Protein AF-0000000074539347 (afdb_homodimer)

InterPro domains:
  IPR000485 AsnC-type HTH domain [PF13404] (1-42)
  IPR000485 AsnC-type HTH domain [PR00033] (1-17)
  IPR000485 AsnC-type HTH domain [PR00033] (17-28)
  IPR000485 AsnC-type HTH domain [PR00033] (28-47)
  IPR000485 AsnC-type HTH domain [PS50956] (1-60)
  IPR011008 Dimeric alpha-beta barrel [SSF54909] (60-135)
  IPR019887 Transcription regulator AsnC/Lrp, ligand binding domain [PF01037] (61-140)
  IPR019888 Transcription regulator AsnC-like [SM00344] (1-105)
  IPR036388 Winged helix-like DNA-binding domain superfamily [G3DSA:1.10.10.10] (1-47)
  IPR036390 Winged helix DNA-binding domain superfamily [SSF46785] (1-46)

Secondary structure (DSSP, 8-state):
--HHHHHHHHHHHH-TT--HHHHHHHHTS-HHHHHHHHHHHHTTTEEEEEEEEHHHHT-EEEEEEEEES-HHHHHHHHHHTTT-TTEEEEEEESSS--EEEEEEESSHHHHHHHHHSTT-STTSTTEEEEEEEEEEEEES-SEE-PPP-S---BSB-TTS-BGGG-HHHHTTS----TTBTT--S--/--HHHHHHHHHHHH-TT--HHHHHHHHTS-HHHHHHHHHHHHTTTEEEEEEEEHHHHT-EEEEEEEEES-HHHHHHHHHHTTT-TTEEEEEEESSS--EEEEEEESSHHHHHHHHHSTT-STTSTTEEEEEEEEEEEEES-SEE-PPP-S---BSB-TTS-BGGG-HHHHTTS----TTBTT--S--

Organism: Archaeoglobus fulgidus (strain ATCC 49558 / DSM 4304 / JCM 9628 / NBRC 100126 / VC-16) (NCBI:txid224325)

pLDDT: mean 92.08, std 4.01, range [77.88, 97.0]

Radius of gyration: 21.2 Å; Cα contacts (8 Å, |Δi|>4): 758; chains: 2; bounding box: 62×53×43 Å

Solvent-accessible surface area (backbone atoms only — not comparable to full-atom values): 19442 Å² total; per-residue (Å²): 113,54,71,67,56,38,39,52,51,32,52,27,56,75,35,48,76,62,46,56,61,58,50,10,66,77,66,73,49,48,41,66,58,46,49,55,50,49,54,55,39,48,68,59,40,33,45,47,28,54,21,36,19,30,68,75,69,52,44,41,37,31,43,34,43,23,22,54,76,38,69,66,38,45,50,51,52,49,62,44,46,61,70,31,60,47,51,46,36,37,36,34,28,46,68,86,45,34,34,35,34,37,35,53,26,69,42,70,47,31,40,49,39,46,50,66,35,93,74,10,72,65,67,40,78,49,58,76,42,78,47,72,26,49,41,77,43,54,42,86,53,45,57,38,69,60,65,59,54,60,71,34,74,33,71,49,31,72,64,67,45,56,49,90,78,29,68,47,39,75,68,69,40,27,40,50,48,62,50,12,60,67,40,66,62,74,114,113,53,71,66,55,39,39,52,50,30,51,27,56,76,34,47,79,64,45,56,61,58,50,10,64,76,67,73,48,49,42,66,58,47,47,55,52,50,54,56,38,48,67,60,40,34,45,48,28,56,21,36,19,30,68,74,69,51,42,39,38,30,43,34,42,23,22,54,74,39,70,67,39,46,51,52,53,51,62,44,45,61,70,34,59,48,50,45,36,36,38,35,29,47,68,86,44,34,34,34,34,38,34,52,26,68,42,71,49,31,41,49,40,47,51,67,33,92,75,11,72,66,67,41,78,49,57,76,42,77,47,74,26,48,42,76,45,54,40,86,54,45,58,38,70,60,64,58,55,59,71,34,75,33,72,50,32,71,65,67,45,58,49,90,78,31,68,45,38,75,68,69,39,26,40,49,48,64,50,12,60,65,39,67,62,72,112

Sequence (374 aa):
MDEKDRKIISILQQNGKATLSQIAEKMGMSAMGVKKRLDKLEKGKIKLTPLLNVEELGIITAVVAMEVESSDALRKIIEKFRDCPRIIKFFVTTGSYNLFALIYAEDYHSLESITLEKCSLRSQPGIRRYDIFPIQEIFYDSYLDIKVVAEKEREDAPCGVFCGDCYRYESNRCLGCPATKFYRGRLMDEKDRKIISILQQNGKATLSQIAEKMGMSAMGVKKRLDKLEKGKIKLTPLLNVEELGIITAVVAMEVESSDALRKIIEKFRDCPRIIKFFVTTGSYNLFALIYAEDYHSLESITLEKCSLRSQPGIRRYDIFPIQEIFYDSYLDIKVVAEKEREDAPCGVFCGDCYRYESNRCLGCPATKFYRGRL

Foldseek 3Di:
DDPLLVLLVVVCVVPVPDQLVRSCVVSVHDSVVSVVSVVVCCPPNDDRDFFDQCVVQQKWKKKKFWDFQDPVLVVVLCVLCVPAQQWQDWDQPDDPTGIMTIGIDNDPLQVCCCCPHPVHSVPRPRTDDMDMGIDDDDPPGRTGRGDQAPDADAQAGSSGHGCVPDPCLVVVSHQDGRNHPSHNHDD/DDPLLVLLVVVCVVPVPDQLVRSCVVSVHDSVVSVVSVVVCCPPNDDRDFFDACVVQQKWKKKKFWDFQDPVLVVVLCVLCVPAQQWQDWDQPDDPTGIMTIGIDNDPLQVCCCCPHPVHSVPGPRTDDMDMGIDDDDPPGRTGRGDQAPDADAQAGSSGDGCVPDPCLVVVSHQDGRNHPSHNHDD

Structure (mmCIF, N/CA/C/O backbone):
data_AF-0000000074539347-model_v1
#
loop_
_entity.id
_entity.type
_entity.pdbx_description
1 polymer 'Transcriptional regulatory protein, AsnC family'
#
loop_
_atom_site.group_PDB
_atom_site.id
_atom_site.type_symbol
_atom_site.label_atom_id
_atom_site.label_alt_id
_atom_site.label_comp_id
_atom_site.label_asym_id
_atom_site.label_entity_id
_atom_site.label_seq_id
_atom_site.pdbx_PDB_ins_code
_atom_site.Cartn_x
_atom_site.Cartn_y
_atom_site.Cartn_z
_atom_site.occupancy
_atom_site.B_iso_or_equiv
_atom_site.auth_seq_id
_atom_site.auth_comp_id
_atom_site.auth_asym_id
_atom_site.auth_atom_id
_atom_site.pdbx_PDB_model_num
ATOM 1 N N . MET A 1 1 ? 19.391 -9.469 1.405 1 86.44 1 MET A N 1
ATOM 2 C CA . MET A 1 1 ? 19.031 -9.969 0.083 1 86.44 1 MET A CA 1
ATOM 3 C C . MET A 1 1 ? 20.172 -9.742 -0.911 1 86.44 1 MET A C 1
ATOM 5 O O . MET A 1 1 ? 20.781 -8.68 -0.926 1 86.44 1 MET A O 1
ATOM 9 N N . ASP A 1 2 ? 20.438 -10.734 -1.631 1 88.5 2 ASP A N 1
ATOM 10 C CA . ASP A 1 2 ? 21.5 -10.578 -2.617 1 88.5 2 ASP A CA 1
ATOM 11 C C . ASP A 1 2 ? 20.938 -10.25 -3.994 1 88.5 2 ASP A C 1
ATOM 13 O O . ASP A 1 2 ? 19.734 -9.977 -4.129 1 88.5 2 ASP A O 1
ATOM 17 N N . GLU A 1 3 ? 21.797 -10.164 -4.934 1 88.44 3 GLU A N 1
ATOM 18 C CA . GLU A 1 3 ? 21.422 -9.734 -6.281 1 88.44 3 GLU A CA 1
ATOM 19 C C . GLU A 1 3 ? 20.406 -10.68 -6.906 1 88.44 3 GLU A C 1
ATOM 21 O O . GLU A 1 3 ? 19.469 -10.242 -7.574 1 88.44 3 GLU A O 1
ATOM 26 N N . LYS A 1 4 ? 20.594 -11.938 -6.688 1 92.81 4 LYS A N 1
ATOM 27 C CA . LYS A 1 4 ? 19.688 -12.922 -7.262 1 92.81 4 LYS A CA 1
ATOM 28 C C . LYS A 1 4 ? 18.281 -12.781 -6.668 1 92.81 4 LYS A C 1
ATOM 30 O O . LYS A 1 4 ? 17.297 -12.883 -7.391 1 92.81 4 LYS A O 1
ATOM 35 N N . ASP A 1 5 ? 18.266 -12.609 -5.355 1 93.56 5 ASP A N 1
ATOM 36 C CA . ASP A 1 5 ? 16.984 -12.383 -4.699 1 93.56 5 ASP A CA 1
ATOM 37 C C . ASP A 1 5 ? 16.266 -11.188 -5.32 1 93.56 5 ASP A C 1
ATOM 39 O O . ASP A 1 5 ? 15.07 -11.273 -5.633 1 93.56 5 ASP A O 1
ATOM 43 N N . ARG A 1 6 ? 16.984 -10.133 -5.535 1 92.38 6 ARG A N 1
ATOM 44 C CA . ARG A 1 6 ? 16.406 -8.906 -6.098 1 92.38 6 ARG A CA 1
ATOM 45 C C . ARG A 1 6 ? 15.891 -9.148 -7.512 1 92.38 6 ARG A C 1
ATOM 47 O O . ARG A 1 6 ? 14.828 -8.641 -7.879 1 92.38 6 ARG A O 1
ATOM 54 N N . LYS A 1 7 ? 16.625 -9.844 -8.234 1 93.81 7 LYS A N 1
ATOM 55 C CA . LYS A 1 7 ? 16.219 -10.141 -9.609 1 93.81 7 LYS A CA 1
ATOM 56 C C . LYS A 1 7 ? 14.93 -10.969 -9.633 1 93.81 7 LYS A C 1
ATOM 58 O O . LYS A 1 7 ? 14.039 -10.711 -10.438 1 93.81 7 LYS A O 1
ATOM 63 N N . ILE A 1 8 ? 14.875 -11.922 -8.766 1 95.69 8 ILE A N 1
ATOM 64 C CA . ILE A 1 8 ? 13.688 -12.75 -8.672 1 95.69 8 ILE A CA 1
ATOM 65 C C . ILE A 1 8 ? 12.469 -11.883 -8.352 1 95.69 8 ILE A C 1
ATOM 67 O O . ILE A 1 8 ? 11.43 -11.992 -9 1 95.69 8 ILE A O 1
ATOM 71 N N . ILE A 1 9 ? 12.633 -11.016 -7.395 1 95.94 9 ILE A N 1
ATOM 72 C CA . ILE A 1 9 ? 11.547 -10.141 -6.973 1 95.94 9 ILE A CA 1
ATOM 73 C C . ILE A 1 9 ? 11.133 -9.234 -8.133 1 95.94 9 ILE A C 1
ATOM 75 O O . ILE A 1 9 ? 9.938 -9.078 -8.406 1 95.94 9 ILE A O 1
ATOM 79 N N . SER A 1 10 ? 12.117 -8.695 -8.781 1 94.5 10 SER A N 1
ATOM 80 C CA . SER A 1 10 ? 11.844 -7.805 -9.906 1 94.5 10 SER A CA 1
ATOM 81 C C . SER A 1 10 ? 11.086 -8.523 -11.008 1 94.5 10 SER A C 1
ATOM 83 O O . SER A 1 10 ? 10.148 -7.973 -11.586 1 94.5 10 SER A O 1
ATOM 85 N N . ILE A 1 11 ? 11.453 -9.719 -11.32 1 95.31 11 ILE A N 1
ATOM 86 C CA . ILE A 1 11 ? 10.781 -10.516 -12.344 1 95.31 11 ILE A CA 1
ATOM 87 C C . ILE A 1 11 ? 9.328 -10.758 -11.93 1 95.31 11 ILE A C 1
ATOM 89 O O . ILE A 1 11 ? 8.414 -10.586 -12.742 1 95.31 11 ILE A O 1
ATOM 93 N N . LEU A 1 12 ? 9.117 -11.062 -10.68 1 95.38 12 LEU A N 1
ATOM 94 C CA . LEU A 1 12 ? 7.777 -11.328 -10.18 1 95.38 12 LEU A CA 1
ATOM 95 C C . LEU A 1 12 ? 6.934 -10.062 -10.172 1 95.38 12 LEU A C 1
ATOM 97 O O . LEU A 1 12 ? 5.723 -10.109 -10.391 1 95.38 12 LEU A O 1
ATOM 101 N N . GLN A 1 13 ? 7.559 -8.945 -9.938 1 94.94 13 GLN A N 1
ATOM 102 C CA . GLN A 1 13 ? 6.84 -7.676 -9.953 1 94.94 13 GLN A CA 1
ATOM 103 C C . GLN A 1 13 ? 6.383 -7.32 -11.367 1 94.94 13 GLN A C 1
ATOM 105 O O . GLN A 1 13 ? 5.344 -6.68 -11.547 1 94.94 13 GLN A O 1
ATOM 110 N N . GLN A 1 14 ? 7.125 -7.766 -12.312 1 93.06 14 GLN A N 1
ATOM 111 C CA . GLN A 1 14 ? 6.754 -7.547 -13.703 1 93.06 14 GLN A CA 1
ATOM 112 C C . GLN A 1 14 ? 5.68 -8.531 -14.148 1 93.06 14 GLN A C 1
ATOM 114 O O . GLN A 1 14 ? 4.809 -8.188 -14.953 1 93.06 14 GLN A O 1
ATOM 119 N N . ASN A 1 15 ? 5.816 -9.703 -13.617 1 93.19 15 ASN A N 1
ATOM 120 C CA . ASN A 1 15 ? 4.879 -10.781 -13.898 1 93.19 15 ASN A CA 1
ATOM 121 C C . ASN A 1 15 ? 4.648 -11.656 -12.672 1 93.19 15 ASN A C 1
ATOM 123 O O . ASN A 1 15 ? 5.355 -12.648 -12.469 1 93.19 15 ASN A O 1
ATOM 127 N N . GLY A 1 16 ? 3.576 -11.359 -12.008 1 93 16 GLY A N 1
ATOM 128 C CA . GLY A 1 16 ? 3.303 -12.031 -10.75 1 93 16 GLY A CA 1
ATOM 129 C C . GLY A 1 16 ? 2.93 -13.492 -10.922 1 93 16 GLY A C 1
ATOM 130 O O . GLY A 1 16 ? 2.967 -14.266 -9.969 1 93 16 GLY A O 1
ATOM 131 N N . LYS A 1 17 ? 2.664 -13.93 -12.117 1 89.62 17 LYS A N 1
ATOM 132 C CA . LYS A 1 17 ? 2.242 -15.297 -12.383 1 89.62 17 LYS A CA 1
ATOM 133 C C . LYS A 1 17 ? 3.381 -16.125 -12.984 1 89.62 17 LYS A C 1
ATOM 135 O O . LYS A 1 17 ? 3.178 -17.266 -13.406 1 89.62 17 LYS A O 1
ATOM 140 N N . ALA A 1 18 ? 4.531 -15.523 -13.047 1 93.5 18 ALA A N 1
ATOM 141 C CA . ALA A 1 18 ? 5.656 -16.234 -13.648 1 93.5 18 ALA A CA 1
ATOM 142 C C . ALA A 1 18 ? 5.902 -17.562 -12.938 1 93.5 18 ALA A C 1
ATOM 144 O O . ALA A 1 18 ? 5.91 -17.625 -11.703 1 93.5 18 ALA A O 1
ATOM 145 N N . THR A 1 19 ? 6.086 -18.594 -13.703 1 91.88 19 THR A N 1
ATOM 146 C CA . THR A 1 19 ? 6.379 -19.922 -13.148 1 91.88 19 THR A CA 1
ATOM 147 C C . THR A 1 19 ? 7.848 -20.031 -12.75 1 91.88 19 THR A C 1
ATOM 149 O O . THR A 1 19 ? 8.672 -19.203 -13.172 1 91.88 19 THR A O 1
ATOM 152 N N . LEU A 1 20 ? 8.094 -21.047 -11.977 1 94.19 20 LEU A N 1
ATOM 153 C CA . LEU A 1 20 ? 9.477 -21.297 -11.578 1 94.19 20 LEU A CA 1
ATOM 154 C C . LEU A 1 20 ? 10.375 -21.453 -12.797 1 94.19 20 LEU A C 1
ATOM 156 O O . LEU A 1 20 ? 11.492 -20.938 -12.828 1 94.19 20 LEU A O 1
ATOM 160 N N . SER A 1 21 ? 9.844 -22.125 -13.773 1 95.19 21 SER A N 1
ATOM 161 C CA . SER A 1 21 ? 10.609 -22.359 -15 1 95.19 21 SER A CA 1
ATOM 162 C C . SER A 1 21 ? 10.891 -21.062 -15.742 1 95.19 21 SER A C 1
ATOM 164 O O . SER A 1 21 ? 12 -20.844 -16.234 1 95.19 21 SER A O 1
ATOM 166 N N . GLN A 1 22 ? 9.977 -20.203 -15.859 1 95.38 22 GLN A N 1
ATOM 167 C CA . GLN A 1 22 ? 10.141 -18.922 -16.531 1 95.38 22 GLN A CA 1
ATOM 168 C C . GLN A 1 22 ? 11.164 -18.047 -15.812 1 95.38 22 GLN A C 1
ATOM 170 O O . GLN A 1 22 ? 12.008 -17.422 -16.453 1 95.38 22 GLN A O 1
ATOM 175 N N . ILE A 1 23 ? 11.078 -18.031 -14.539 1 96.56 23 ILE A N 1
ATOM 176 C CA . ILE A 1 23 ? 12.023 -17.25 -13.742 1 96.56 23 ILE A CA 1
ATOM 177 C C . ILE A 1 23 ? 13.43 -17.828 -13.906 1 96.56 23 IL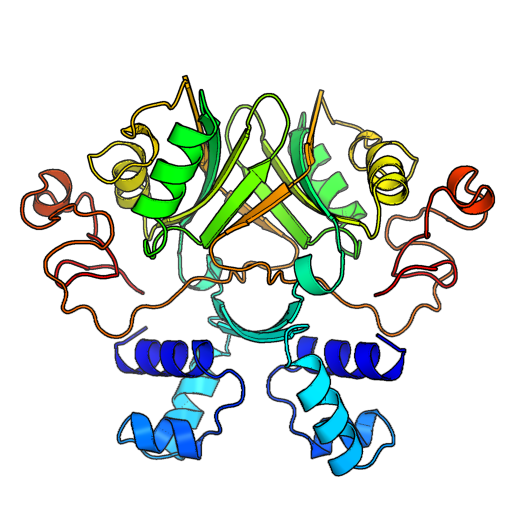E A C 1
ATOM 179 O O . ILE A 1 23 ? 14.391 -17.078 -14.102 1 96.56 23 ILE A O 1
ATOM 183 N N . ALA A 1 24 ? 13.492 -19.125 -13.828 1 97 24 ALA A N 1
ATOM 184 C CA . ALA A 1 24 ? 14.773 -19.812 -13.984 1 97 24 ALA A CA 1
ATOM 185 C C . ALA A 1 24 ? 15.43 -19.453 -15.312 1 97 24 ALA A C 1
ATOM 187 O O . ALA A 1 24 ? 16.625 -19.188 -15.367 1 97 24 ALA A O 1
ATOM 188 N N . GLU A 1 25 ? 14.711 -19.453 -16.344 1 96.44 25 GLU A N 1
ATOM 189 C CA . GLU A 1 25 ? 15.203 -19.141 -17.688 1 96.44 25 GLU A CA 1
ATOM 190 C C . GLU A 1 25 ? 15.773 -17.719 -17.734 1 96.44 25 GLU A C 1
ATOM 192 O O . GLU A 1 25 ? 16.844 -17.484 -18.281 1 96.44 25 GLU A O 1
ATOM 197 N N . LYS A 1 26 ? 15.094 -16.812 -17.172 1 94.69 26 LYS A N 1
ATOM 198 C CA . LYS A 1 26 ? 15.516 -15.414 -17.172 1 94.69 26 LYS A CA 1
ATOM 199 C C . LYS A 1 26 ? 16.766 -15.219 -16.312 1 94.69 26 LYS A C 1
ATOM 201 O O . LYS A 1 26 ? 17.578 -14.344 -16.578 1 94.69 26 LYS A O 1
ATOM 206 N N . MET A 1 27 ? 16.922 -16.062 -15.344 1 94.44 27 MET A N 1
ATOM 207 C CA . MET A 1 27 ? 17.984 -15.883 -14.359 1 94.44 27 MET A CA 1
ATOM 208 C C . MET A 1 27 ? 19.203 -16.719 -14.727 1 94.44 27 MET A C 1
ATOM 210 O O . MET A 1 27 ? 20.297 -16.484 -14.203 1 94.44 27 MET A O 1
ATOM 214 N N . GLY A 1 28 ? 19.047 -17.656 -15.531 1 94.44 28 GLY A N 1
ATOM 215 C CA . GLY A 1 28 ? 20.109 -18.609 -15.781 1 94.44 28 GLY A CA 1
ATOM 216 C C . GLY A 1 28 ? 20.375 -19.547 -14.617 1 94.44 28 GLY A C 1
ATOM 217 O O . GLY A 1 28 ? 21.516 -19.828 -14.273 1 94.44 28 GLY A O 1
ATOM 218 N N . MET A 1 29 ? 19.406 -19.906 -13.938 1 95.31 29 MET A N 1
ATOM 219 C CA . MET A 1 29 ? 19.438 -20.828 -12.812 1 95.31 29 MET A CA 1
ATOM 220 C C . MET A 1 29 ? 18.516 -22.016 -13.055 1 95.31 29 MET A C 1
ATOM 222 O O . MET A 1 29 ? 17.734 -22.016 -14.008 1 95.31 29 MET A O 1
ATOM 226 N N . SER A 1 30 ? 18.703 -22.984 -12.195 1 95.88 30 SER A N 1
ATOM 227 C CA . SER A 1 30 ? 17.75 -24.094 -12.227 1 95.88 30 SER A CA 1
ATOM 228 C C . SER A 1 30 ? 16.453 -23.734 -11.539 1 95.88 30 SER A C 1
ATOM 230 O O . SER A 1 30 ? 16.422 -22.875 -10.648 1 95.88 30 SER A O 1
ATOM 232 N N . ALA A 1 31 ? 15.414 -24.422 -11.992 1 95.88 31 ALA A N 1
ATOM 233 C CA . ALA A 1 31 ? 14.117 -24.219 -11.352 1 95.88 31 ALA A CA 1
ATOM 234 C C . ALA A 1 31 ? 14.188 -24.531 -9.852 1 95.88 31 ALA A C 1
ATOM 236 O O . ALA A 1 31 ? 13.547 -23.859 -9.047 1 95.88 31 ALA A O 1
ATOM 237 N N . MET A 1 32 ? 14.914 -25.516 -9.547 1 96.12 32 MET A N 1
ATOM 238 C CA . MET A 1 32 ? 15.07 -25.875 -8.141 1 96.12 32 MET A CA 1
ATOM 239 C C . MET A 1 32 ? 15.797 -24.781 -7.371 1 96.12 32 MET A C 1
ATOM 241 O O . MET A 1 32 ? 15.453 -24.484 -6.227 1 96.12 32 MET A O 1
ATOM 245 N N . GLY A 1 33 ? 16.812 -24.188 -7.914 1 96.06 33 GLY A N 1
ATOM 246 C CA . GLY A 1 33 ? 17.516 -23.062 -7.305 1 96.06 33 GLY A CA 1
ATOM 247 C C . GLY A 1 33 ? 16.609 -21.875 -7.039 1 96.06 33 GLY A C 1
ATOM 248 O O . GLY A 1 33 ? 16.672 -21.266 -5.965 1 96.06 33 GLY A O 1
ATOM 249 N N . VAL A 1 34 ? 15.805 -21.562 -8.047 1 96.56 34 VAL A N 1
ATOM 250 C CA . VAL A 1 34 ? 14.844 -20.469 -7.91 1 96.56 34 VAL A CA 1
ATOM 251 C C . VAL A 1 34 ? 13.859 -20.781 -6.789 1 96.56 34 VAL A C 1
ATOM 253 O O . VAL A 1 34 ? 13.547 -19.922 -5.965 1 96.56 34 VAL A O 1
ATOM 256 N N . LYS A 1 35 ? 13.352 -22 -6.789 1 95.81 35 LYS A N 1
ATOM 257 C CA . LYS A 1 35 ? 12.383 -22.406 -5.773 1 95.81 35 LYS A CA 1
ATOM 258 C C . LYS A 1 35 ? 12.953 -22.234 -4.367 1 95.81 35 LYS A C 1
ATOM 260 O O . LYS A 1 35 ? 12.281 -21.703 -3.484 1 95.81 35 LYS A O 1
ATOM 265 N N . LYS A 1 36 ? 14.125 -22.688 -4.168 1 96.62 36 LYS A N 1
ATOM 266 C CA . LYS A 1 36 ? 14.766 -22.578 -2.861 1 96.62 36 LYS A CA 1
ATOM 267 C C . LYS A 1 36 ? 14.867 -21.125 -2.418 1 96.62 36 LYS A C 1
ATOM 269 O O . LYS A 1 36 ? 14.578 -20.797 -1.265 1 96.62 36 LYS A O 1
ATOM 274 N N . ARG A 1 37 ? 15.266 -20.344 -3.344 1 96.06 37 ARG A N 1
ATOM 275 C CA . ARG A 1 37 ? 15.406 -18.922 -3.035 1 96.06 37 ARG A CA 1
ATOM 276 C C . ARG A 1 37 ? 14.047 -18.281 -2.754 1 96.06 37 ARG A C 1
ATOM 278 O O . ARG A 1 37 ? 13.914 -17.5 -1.817 1 96.06 37 ARG A O 1
ATOM 285 N N . LEU A 1 38 ? 13.117 -18.594 -3.572 1 95 38 LEU A N 1
ATOM 286 C CA . LEU A 1 38 ? 11.773 -18.047 -3.391 1 95 38 LEU A CA 1
ATOM 287 C C . LEU A 1 38 ? 11.188 -18.484 -2.053 1 95 38 LEU A C 1
ATOM 289 O O . LEU A 1 38 ? 10.57 -17.688 -1.349 1 95 38 LEU A O 1
ATOM 293 N N . ASP A 1 39 ? 11.391 -19.75 -1.711 1 95.19 39 ASP A N 1
ATOM 294 C CA . ASP A 1 39 ? 10.922 -20.266 -0.427 1 95.19 39 ASP A CA 1
ATOM 295 C C . ASP A 1 39 ? 11.531 -19.484 0.733 1 95.19 39 ASP A C 1
ATOM 297 O O . ASP A 1 39 ? 10.844 -19.156 1.699 1 95.19 39 ASP A O 1
ATOM 301 N N . LYS A 1 40 ? 12.766 -19.203 0.612 1 95.94 40 LYS A N 1
ATOM 302 C CA . LYS A 1 40 ? 13.461 -18.438 1.643 1 95.94 40 LYS A CA 1
ATOM 303 C C . LYS A 1 40 ? 12.922 -17 1.728 1 95.94 40 LYS A C 1
ATOM 305 O O . LYS A 1 40 ? 12.711 -16.484 2.822 1 95.94 40 LYS A O 1
ATOM 310 N N . LEU A 1 41 ? 12.719 -16.406 0.566 1 95.31 41 LEU A N 1
ATOM 311 C CA . LEU A 1 41 ? 12.195 -15.047 0.514 1 95.31 41 LEU A CA 1
ATOM 312 C C . LEU A 1 41 ? 10.805 -14.984 1.139 1 95.31 41 LEU A C 1
ATOM 314 O O . LEU A 1 41 ? 10.484 -14.031 1.854 1 95.31 41 LEU A O 1
ATOM 318 N N . GLU A 1 42 ? 10.062 -15.953 0.932 1 94.38 42 GLU A N 1
ATOM 319 C CA . GLU A 1 42 ? 8.672 -15.977 1.366 1 94.38 42 GLU A CA 1
ATOM 320 C C . GLU A 1 42 ? 8.562 -16.25 2.863 1 94.38 42 GLU A C 1
ATOM 322 O O . GLU A 1 42 ? 7.488 -16.094 3.451 1 94.38 42 GLU A O 1
ATOM 327 N N . LYS A 1 43 ? 9.672 -16.688 3.373 1 93.38 43 LYS A N 1
ATOM 328 C CA . LYS A 1 43 ? 9.703 -16.859 4.824 1 93.38 43 LYS A CA 1
ATOM 329 C C . LYS A 1 43 ? 9.844 -15.516 5.527 1 93.38 43 LYS A C 1
ATOM 331 O O . LYS A 1 43 ? 10.883 -15.242 6.141 1 93.38 43 LYS A O 1
ATOM 336 N N . GLY A 1 44 ? 8.906 -14.609 5.211 1 92.75 44 GLY A N 1
ATOM 337 C CA . GLY A 1 44 ? 8.797 -13.383 5.996 1 92.75 44 GLY A CA 1
ATOM 338 C C . GLY A 1 44 ? 9.266 -12.148 5.246 1 92.75 44 GLY A C 1
ATOM 339 O O . GLY A 1 44 ? 8.969 -11.023 5.648 1 92.75 44 GLY A O 1
ATOM 340 N N . LYS A 1 45 ? 9.977 -12.297 4.133 1 95.19 45 LYS A N 1
ATOM 341 C CA . LYS A 1 45 ? 10.547 -11.133 3.463 1 95.19 45 LYS A CA 1
ATOM 342 C C . LYS A 1 45 ? 9.609 -10.594 2.391 1 95.19 45 LYS A C 1
ATOM 344 O O . LYS A 1 45 ? 9.539 -9.383 2.17 1 95.19 45 LYS A O 1
ATOM 349 N N . ILE A 1 46 ? 8.969 -11.547 1.721 1 96.88 46 ILE A N 1
ATOM 350 C CA . ILE A 1 46 ? 8.039 -11.109 0.685 1 96.88 46 ILE A CA 1
ATOM 351 C C . ILE A 1 46 ? 6.734 -11.891 0.797 1 96.88 46 ILE A C 1
ATOM 353 O O . ILE A 1 46 ? 6.695 -12.953 1.414 1 96.88 46 ILE A O 1
ATOM 357 N N . LYS A 1 47 ? 5.691 -11.344 0.235 1 96.69 47 LYS A N 1
ATOM 358 C CA . LYS A 1 47 ? 4.383 -11.984 0.146 1 96.69 47 LYS A CA 1
ATOM 359 C C . LYS A 1 47 ? 3.746 -11.742 -1.222 1 96.69 47 LYS A C 1
ATOM 361 O O . LYS A 1 47 ? 3.51 -10.602 -1.613 1 96.69 47 LYS A O 1
ATOM 366 N N . LEU A 1 48 ? 3.596 -12.828 -1.917 1 96.12 48 LEU A N 1
ATOM 367 C CA . LEU A 1 48 ? 2.873 -12.734 -3.182 1 96.12 48 LEU A CA 1
ATOM 368 C C . LEU A 1 48 ? 1.37 -12.633 -2.941 1 96.12 48 LEU A C 1
ATOM 370 O O . LEU A 1 48 ? 0.783 -13.484 -2.275 1 96.12 48 LEU A O 1
ATOM 374 N N . THR A 1 49 ? 0.73 -11.57 -3.434 1 96.69 49 THR A N 1
ATOM 375 C CA . THR A 1 49 ? -0.688 -11.352 -3.178 1 96.69 49 THR A CA 1
ATOM 376 C C . THR A 1 49 ? -1.311 -10.5 -4.281 1 96.69 49 THR A C 1
ATOM 378 O O . THR A 1 49 ? -0.612 -9.742 -4.957 1 96.69 49 THR A O 1
ATOM 381 N N . PRO A 1 50 ? -2.576 -10.695 -4.551 1 96.81 50 PRO A N 1
ATOM 382 C CA . PRO A 1 50 ? -3.254 -9.789 -5.48 1 96.81 50 PRO A CA 1
ATOM 383 C C . PRO A 1 50 ? -3.594 -8.445 -4.852 1 96.81 50 PRO A C 1
ATOM 385 O O . PRO A 1 50 ? -4.062 -8.391 -3.711 1 96.81 50 PRO A O 1
ATOM 388 N N . LEU A 1 51 ? -3.234 -7.418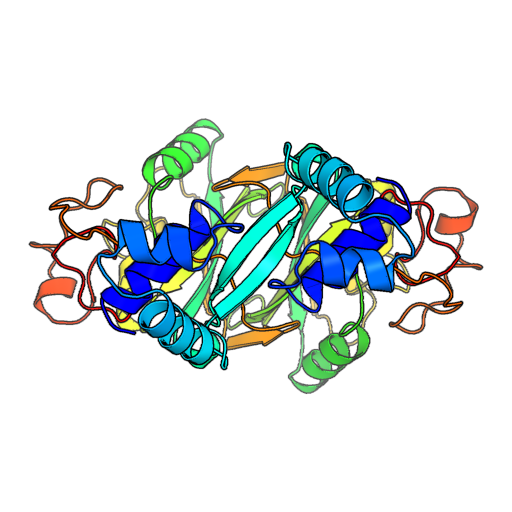 -5.52 1 96.69 51 LEU A N 1
ATOM 389 C CA . LEU A 1 51 ? -3.67 -6.062 -5.195 1 96.69 51 LEU A CA 1
ATOM 390 C C . LEU A 1 51 ? -4.871 -5.66 -6.043 1 96.69 51 LEU A C 1
ATOM 392 O O . LEU A 1 51 ? -5.035 -6.145 -7.164 1 96.69 51 LEU A O 1
ATOM 396 N N . LEU A 1 52 ? -5.695 -4.793 -5.527 1 96.5 52 LEU A N 1
ATOM 397 C CA . LEU A 1 52 ? -6.898 -4.379 -6.238 1 96.5 52 LEU A CA 1
ATOM 398 C C . LEU A 1 52 ? -6.727 -2.984 -6.836 1 96.5 52 LEU A C 1
ATOM 400 O O . LEU A 1 52 ? -6.207 -2.082 -6.176 1 96.5 52 LEU A O 1
ATOM 404 N N . ASN A 1 53 ? -7.102 -2.873 -8.07 1 96.31 53 ASN A N 1
ATOM 405 C CA . ASN A 1 53 ? -7.102 -1.584 -8.75 1 96.31 53 ASN A CA 1
ATOM 406 C C . ASN A 1 53 ? -8.289 -0.724 -8.328 1 96.31 53 ASN A C 1
ATOM 408 O O . ASN A 1 53 ? -9.406 -0.917 -8.805 1 96.31 53 ASN A O 1
ATOM 412 N N . VAL A 1 54 ? -8.039 0.242 -7.527 1 95.06 54 VAL A N 1
ATOM 413 C CA . VAL A 1 54 ? -9.133 0.995 -6.922 1 95.06 54 VAL A CA 1
ATOM 414 C C . VAL A 1 54 ? -9.781 1.896 -7.973 1 95.06 54 VAL A C 1
ATOM 416 O O . VAL A 1 54 ? -10.984 2.158 -7.914 1 95.06 54 VAL A O 1
ATOM 419 N N . GLU A 1 55 ? -9.039 2.357 -8.914 1 93.5 55 GLU A N 1
ATOM 420 C CA . GLU A 1 55 ? -9.594 3.193 -9.977 1 93.5 55 GLU A CA 1
ATOM 421 C C . GLU A 1 55 ? -10.523 2.393 -10.875 1 93.5 55 GLU A C 1
ATOM 423 O O . GLU A 1 55 ? -11.664 2.805 -11.117 1 93.5 55 GLU A O 1
ATOM 428 N N . GLU A 1 56 ? -10.07 1.281 -11.297 1 93.25 56 GLU A N 1
ATOM 429 C CA . GLU A 1 56 ? -10.859 0.429 -12.18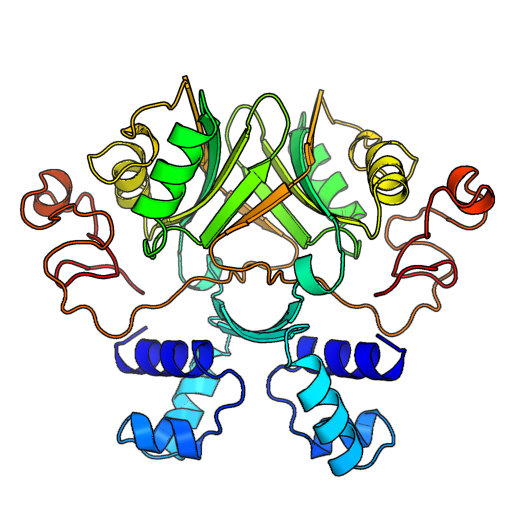 1 93.25 56 GLU A CA 1
ATOM 430 C C . GLU A 1 56 ? -12.117 -0.07 -11.484 1 93.25 56 GLU A C 1
ATOM 432 O O . GLU A 1 56 ? -13.164 -0.224 -12.117 1 93.25 56 GLU A O 1
ATOM 437 N N . LEU A 1 57 ? -12.031 -0.291 -10.188 1 93.56 57 LEU A N 1
ATOM 438 C CA . LEU A 1 57 ? -13.148 -0.866 -9.445 1 93.56 57 LEU A CA 1
ATOM 439 C C . LEU A 1 57 ? -14.055 0.228 -8.891 1 93.56 57 LEU A C 1
ATOM 441 O O . LEU A 1 57 ? -15.078 -0.063 -8.273 1 93.56 57 LEU A O 1
ATOM 445 N N . GLY A 1 58 ? -13.688 1.444 -9.086 1 92.06 58 GLY A N 1
ATOM 446 C CA . GLY A 1 58 ? -14.492 2.561 -8.625 1 92.06 58 GLY A CA 1
ATOM 447 C C . GLY A 1 58 ? -14.508 2.701 -7.113 1 92.06 58 GLY A C 1
ATOM 448 O O . GLY A 1 58 ? -15.539 3.039 -6.527 1 92.06 58 GLY A O 1
ATOM 449 N N . ILE A 1 59 ? -13.453 2.34 -6.492 1 93.44 59 ILE A N 1
ATOM 450 C CA . ILE A 1 59 ? -13.297 2.418 -5.043 1 93.44 59 ILE A CA 1
ATOM 451 C C . ILE A 1 59 ? -12.703 3.771 -4.66 1 93.44 59 ILE A C 1
ATOM 453 O O . ILE A 1 59 ? -11.75 4.238 -5.289 1 93.44 59 ILE A O 1
ATOM 457 N N . ILE A 1 60 ? -13.289 4.336 -3.703 1 93.56 60 ILE A N 1
ATOM 458 C CA . ILE A 1 60 ? -12.789 5.594 -3.16 1 93.56 60 ILE A CA 1
ATOM 459 C C . ILE A 1 60 ? -11.867 5.316 -1.977 1 93.56 60 ILE A C 1
ATOM 461 O O . ILE A 1 60 ? -12.141 4.441 -1.154 1 93.56 60 ILE A O 1
ATOM 465 N N . THR A 1 61 ? -10.781 6.078 -1.924 1 95.62 61 THR A N 1
ATOM 466 C CA . THR A 1 61 ? -9.844 5.914 -0.82 1 95.62 61 THR A CA 1
ATOM 467 C C . THR A 1 61 ? -9.57 7.254 -0.144 1 95.62 61 THR A C 1
ATOM 469 O O . THR A 1 61 ? -9.875 8.312 -0.702 1 95.62 61 THR A O 1
ATOM 472 N N . ALA A 1 62 ? -9.094 7.16 1.073 1 95.75 62 ALA A N 1
ATOM 473 C CA . ALA A 1 62 ? -8.773 8.367 1.828 1 95.75 62 ALA A CA 1
ATOM 474 C C . ALA A 1 62 ? -7.66 8.102 2.838 1 95.75 62 ALA A C 1
ATOM 476 O O . ALA A 1 62 ? -7.504 6.977 3.318 1 95.75 62 ALA A O 1
ATOM 477 N N . VAL A 1 63 ? -6.91 9.133 3.084 1 96 63 VAL A N 1
ATOM 478 C CA . VAL A 1 63 ? -5.973 9.148 4.203 1 96 63 VAL A CA 1
ATOM 479 C C . VAL A 1 63 ? -6.629 9.797 5.418 1 96 63 VAL A C 1
ATOM 481 O O . VAL A 1 63 ? -7.176 10.898 5.32 1 96 63 VAL A O 1
ATOM 484 N N . VAL A 1 64 ? -6.594 9.117 6.516 1 94.75 64 VAL A N 1
ATOM 485 C CA . VAL A 1 64 ? -7.086 9.672 7.773 1 94.75 64 VAL A CA 1
ATOM 486 C C . VAL A 1 64 ? -5.91 9.977 8.695 1 94.75 64 VAL A C 1
ATOM 488 O O . VAL A 1 64 ? -5.117 9.094 9.023 1 94.75 64 VAL A O 1
ATOM 491 N N . ALA A 1 65 ? -5.773 11.211 9.039 1 95.69 65 ALA A N 1
ATOM 492 C CA . ALA A 1 65 ? -4.746 11.656 9.977 1 95.69 65 ALA A CA 1
ATOM 493 C C . ALA A 1 65 ? -5.344 11.938 11.352 1 95.69 65 ALA A C 1
ATOM 495 O O . ALA A 1 65 ? -6.336 12.656 11.469 1 95.69 65 ALA A O 1
ATOM 496 N N . MET A 1 66 ? -4.672 11.336 12.414 1 96 66 MET A N 1
ATOM 497 C CA . MET A 1 66 ? -5.246 11.461 13.758 1 96 66 MET A CA 1
ATOM 498 C C . MET A 1 66 ? -4.164 11.797 14.781 1 96 66 MET A C 1
ATOM 500 O O . MET A 1 66 ? -3.02 11.367 14.641 1 96 66 MET A O 1
ATOM 504 N N . GLU A 1 67 ? -4.562 12.594 15.648 1 96.44 67 GLU A N 1
ATOM 505 C CA . GLU A 1 67 ? -3.811 12.773 16.891 1 96.44 67 GLU A CA 1
ATOM 506 C C . GLU A 1 67 ? -4.492 12.055 18.047 1 96.44 67 GLU A C 1
ATOM 508 O O . GLU A 1 67 ? -5.605 12.414 18.438 1 96.44 67 GLU A O 1
ATOM 513 N N . VAL A 1 68 ? -3.803 11.047 18.547 1 94.88 68 VAL A N 1
ATOM 514 C CA . VAL A 1 68 ? -4.348 10.242 19.625 1 94.88 68 VAL A CA 1
ATOM 515 C C . VAL A 1 68 ? -3.635 10.586 20.938 1 94.88 68 VAL A C 1
ATOM 517 O O . VAL A 1 68 ? -2.412 10.734 20.969 1 94.88 68 VAL A O 1
ATOM 520 N N . GLU A 1 69 ? -4.336 10.672 21.969 1 94.69 69 GLU A N 1
ATOM 521 C CA . GLU A 1 69 ? -3.885 11.312 23.203 1 94.69 69 GLU A CA 1
ATOM 522 C C . GLU A 1 69 ? -2.867 10.445 23.938 1 94.69 69 GLU A C 1
ATOM 524 O O . GLU A 1 69 ? -2.037 10.961 24.688 1 94.69 69 GLU A O 1
ATOM 529 N N . SER A 1 70 ? -3.021 9.133 23.797 1 93.19 70 SER A N 1
ATOM 530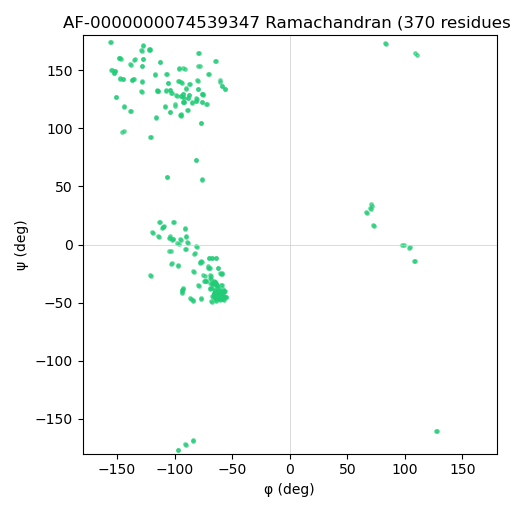 C CA . SER A 1 70 ? -2.15 8.25 24.562 1 93.19 70 SER A CA 1
ATOM 531 C C . SER A 1 70 ? -1.87 6.953 23.812 1 93.19 70 SER A C 1
ATOM 533 O O . SER A 1 70 ? -2.604 6.598 22.875 1 93.19 70 SER A O 1
ATOM 535 N N . SER A 1 71 ? -0.821 6.34 24.25 1 92.12 71 SER A N 1
ATOM 536 C CA . SER A 1 71 ? -0.476 5.043 23.672 1 92.12 71 SER A CA 1
ATOM 537 C C . SER A 1 71 ? -1.563 4.012 23.938 1 92.12 71 SER A C 1
ATOM 539 O O . SER A 1 71 ? -1.822 3.143 23.094 1 92.12 71 SER A O 1
ATOM 541 N N . ASP A 1 72 ? -2.141 4.117 25.047 1 94.56 72 ASP A N 1
ATOM 542 C CA . ASP A 1 72 ? -3.227 3.205 25.391 1 94.56 72 ASP A CA 1
ATOM 543 C C . ASP A 1 72 ? -4.422 3.393 24.469 1 94.56 72 ASP A C 1
ATOM 545 O O . ASP A 1 72 ? -4.988 2.414 23.969 1 94.56 72 ASP A O 1
ATOM 549 N N . ALA A 1 73 ? -4.738 4.621 24.281 1 94.38 73 ALA A N 1
ATOM 550 C CA . ALA A 1 73 ? -5.836 4.918 23.359 1 94.38 73 ALA A CA 1
ATOM 551 C C . ALA A 1 73 ? -5.52 4.422 21.953 1 94.38 73 ALA A C 1
ATOM 553 O O . ALA A 1 73 ? -6.383 3.863 21.266 1 94.38 73 ALA A O 1
ATOM 554 N N . LEU A 1 74 ? -4.316 4.625 21.594 1 93.88 74 LEU A N 1
ATOM 555 C CA . LEU A 1 74 ? -3.859 4.191 20.281 1 93.88 74 LEU A CA 1
ATOM 556 C C . LEU A 1 74 ? -3.992 2.68 20.141 1 93.88 74 LEU A C 1
ATOM 558 O O . LEU A 1 74 ? -4.52 2.195 19.125 1 93.88 74 LEU A O 1
ATOM 562 N N . ARG A 1 75 ? -3.574 1.962 21.078 1 93.88 75 ARG A N 1
ATOM 563 C CA . ARG A 1 75 ? -3.66 0.505 21.062 1 93.88 75 ARG A CA 1
ATOM 564 C C . ARG A 1 75 ? -5.113 0.043 20.984 1 93.88 75 ARG A C 1
ATOM 566 O O . ARG A 1 75 ? -5.438 -0.891 20.25 1 93.88 75 ARG A O 1
ATOM 573 N N . LYS A 1 76 ? -5.965 0.665 21.672 1 94.25 76 LYS A N 1
ATOM 574 C CA . LYS A 1 76 ? -7.379 0.303 21.703 1 94.25 76 LYS A CA 1
ATOM 575 C C . LYS A 1 76 ? -8.023 0.518 20.328 1 94.25 76 LYS A C 1
ATOM 577 O O . LYS A 1 76 ? -8.828 -0.3 19.891 1 94.25 76 LYS A O 1
ATOM 582 N N . ILE A 1 77 ? -7.656 1.591 19.734 1 92.88 77 ILE A N 1
ATOM 583 C CA . ILE A 1 77 ? -8.188 1.897 18.406 1 92.88 77 ILE A CA 1
ATOM 584 C C . ILE A 1 77 ? -7.734 0.834 17.406 1 92.88 77 ILE A C 1
ATOM 586 O O . ILE A 1 77 ? -8.547 0.299 16.656 1 92.88 77 ILE A O 1
ATOM 590 N N . ILE A 1 78 ? -6.477 0.516 17.406 1 93.38 78 ILE A N 1
ATOM 591 C CA . ILE A 1 78 ? -5.91 -0.46 16.484 1 93.38 78 ILE A CA 1
ATOM 592 C C . ILE A 1 78 ? -6.535 -1.831 16.734 1 93.38 78 ILE A C 1
ATOM 594 O O . ILE A 1 78 ? -6.898 -2.535 15.797 1 93.38 78 ILE A O 1
ATOM 598 N N . GLU A 1 79 ? -6.715 -2.164 17.969 1 93 79 GLU A N 1
ATOM 599 C CA . GLU A 1 79 ? -7.316 -3.447 18.312 1 93 79 GLU A CA 1
ATOM 600 C C . GLU A 1 79 ? -8.766 -3.523 17.844 1 93 79 GLU A C 1
ATOM 602 O O . GLU A 1 79 ? -9.195 -4.543 17.312 1 93 79 GLU A O 1
ATOM 607 N N . LYS A 1 80 ? -9.461 -2.473 18.031 1 91.31 80 LYS A N 1
ATOM 608 C CA . LYS A 1 80 ? -10.875 -2.443 17.656 1 91.31 80 LYS A CA 1
ATOM 609 C C . LYS A 1 80 ? -11.055 -2.604 16.156 1 91.31 80 LYS A C 1
ATOM 611 O O . LYS A 1 80 ? -11.992 -3.26 15.703 1 91.31 80 LYS A O 1
ATOM 616 N N . PHE A 1 81 ? -10.117 -2.057 15.422 1 91.75 81 PHE A N 1
ATOM 617 C CA . PHE A 1 81 ? -10.305 -2.023 13.977 1 91.75 81 PHE A CA 1
ATOM 618 C C . PHE A 1 81 ? -9.344 -2.98 13.281 1 91.75 81 PHE A C 1
ATOM 620 O O . PHE A 1 81 ? -9.156 -2.906 12.07 1 91.75 81 PHE A O 1
ATOM 627 N N . ARG A 1 82 ? -8.789 -3.836 13.969 1 87.88 82 ARG A N 1
ATOM 628 C CA . ARG A 1 82 ? -7.777 -4.758 13.461 1 87.88 82 ARG A CA 1
ATOM 629 C C . ARG A 1 82 ? -8.336 -5.609 12.32 1 87.88 82 ARG A C 1
ATOM 631 O O . ARG A 1 82 ? -7.625 -5.91 11.359 1 87.88 82 ARG A O 1
ATOM 638 N N . ASP A 1 83 ? -9.57 -5.934 12.414 1 88.12 83 ASP A N 1
ATOM 639 C CA . ASP A 1 83 ? -10.164 -6.816 11.422 1 88.12 83 ASP A CA 1
ATOM 640 C C . ASP A 1 83 ? -11.164 -6.066 10.547 1 88.12 83 ASP A C 1
ATOM 642 O O . ASP A 1 83 ? -12 -6.68 9.883 1 88.12 83 ASP A O 1
ATOM 646 N N . CYS A 1 84 ? -11.086 -4.773 10.633 1 89.88 84 CYS A N 1
ATOM 647 C CA . CYS A 1 84 ? -11.961 -3.967 9.797 1 89.88 84 CYS A CA 1
ATOM 648 C C . CYS A 1 84 ? -11.523 -4.016 8.336 1 89.88 84 CYS A C 1
ATOM 650 O O . CYS A 1 84 ? -10.43 -3.557 7.996 1 89.88 84 CYS A O 1
ATOM 652 N N . PRO A 1 85 ? -12.422 -4.48 7.461 1 90.12 85 PRO A N 1
ATOM 653 C CA . PRO A 1 85 ? -12.016 -4.621 6.059 1 90.12 85 PRO A CA 1
ATOM 654 C C . PRO A 1 85 ? -11.828 -3.273 5.363 1 90.12 85 PRO A C 1
ATOM 656 O O . PRO A 1 85 ? -11.125 -3.191 4.348 1 90.12 85 PRO A O 1
ATOM 659 N N . ARG A 1 86 ? -12.406 -2.238 5.887 1 92.38 86 ARG A N 1
ATOM 660 C CA . ARG A 1 86 ? -12.352 -0.932 5.238 1 92.38 86 ARG A CA 1
ATOM 661 C C . ARG A 1 86 ? -11.008 -0.259 5.473 1 92.38 86 ARG A C 1
ATOM 663 O O . ARG A 1 86 ? -10.664 0.719 4.805 1 92.38 86 ARG A O 1
ATOM 670 N N . ILE A 1 87 ? -10.289 -0.8 6.445 1 93.38 87 ILE A N 1
ATOM 671 C CA . ILE A 1 87 ? -8.961 -0.262 6.73 1 93.38 87 ILE A CA 1
ATOM 672 C C . ILE A 1 87 ? -7.91 -1.035 5.938 1 93.38 87 ILE A C 1
ATOM 674 O O . ILE A 1 87 ? -7.789 -2.254 6.078 1 93.38 87 ILE A O 1
ATOM 678 N N . ILE A 1 88 ? -7.172 -0.3 5.148 1 94.5 88 ILE A N 1
ATOM 679 C CA . ILE A 1 88 ? -6.121 -0.922 4.348 1 94.5 88 ILE A CA 1
ATOM 680 C C . ILE A 1 88 ? -4.852 -1.064 5.184 1 94.5 88 ILE A C 1
ATOM 682 O O . ILE A 1 88 ? -4.254 -2.143 5.238 1 94.5 88 ILE A O 1
ATOM 686 N N . LYS A 1 89 ? -4.461 0.005 5.855 1 95.12 89 LYS A N 1
ATOM 687 C CA . LYS A 1 89 ? -3.271 0.04 6.703 1 95.12 89 LYS A CA 1
ATOM 688 C C . LYS A 1 89 ? -3.42 1.072 7.816 1 95.12 89 LYS A C 1
ATOM 690 O O . LYS A 1 89 ? -4.07 2.104 7.633 1 95.12 89 LYS A O 1
ATOM 695 N N . PHE A 1 90 ? -2.785 0.748 8.977 1 94.62 90 PHE A N 1
ATOM 696 C CA . PHE A 1 90 ? -2.496 1.736 10.008 1 94.62 90 PHE A CA 1
ATOM 697 C C . PHE A 1 90 ? -1.007 2.053 10.055 1 94.62 90 PHE A C 1
ATOM 699 O O . PHE A 1 90 ? -0.172 1.146 10.008 1 94.62 90 PHE A O 1
ATOM 706 N N . PHE A 1 91 ? -0.73 3.285 10.086 1 96.44 91 PHE A N 1
ATOM 707 C CA . PHE A 1 91 ? 0.639 3.752 10.266 1 96.44 91 PHE A CA 1
ATOM 708 C C . PHE A 1 91 ? 0.776 4.531 11.57 1 96.44 91 PHE A C 1
ATOM 710 O O . PHE A 1 91 ? 0.235 5.633 11.703 1 96.44 91 PHE A O 1
ATOM 717 N N . VAL A 1 92 ? 1.446 3.973 12.539 1 95.94 92 VAL A N 1
ATOM 718 C CA . VAL A 1 92 ? 1.764 4.711 13.766 1 95.94 92 VAL A CA 1
ATOM 719 C C . VAL A 1 92 ? 2.996 5.582 13.531 1 95.94 92 VAL A C 1
ATOM 721 O O . VAL A 1 92 ? 4.055 5.078 13.148 1 95.94 92 VAL A O 1
ATOM 724 N N . THR A 1 93 ? 2.803 6.812 13.773 1 96 93 THR A N 1
ATOM 725 C CA . THR A 1 93 ? 3.865 7.75 13.422 1 96 93 THR A CA 1
ATOM 726 C C . THR A 1 93 ? 4.234 8.617 14.625 1 96 93 THR A C 1
ATOM 728 O O . THR A 1 93 ? 3.623 8.508 15.688 1 96 93 THR A O 1
ATOM 731 N N . THR A 1 94 ? 5.332 9.359 14.359 1 90.31 94 THR A N 1
ATOM 732 C CA . THR A 1 94 ? 5.715 10.43 15.273 1 90.31 94 THR A CA 1
ATOM 733 C C . THR A 1 94 ? 5.426 11.797 14.664 1 90.31 94 THR A C 1
ATOM 735 O O . THR A 1 94 ? 5.438 11.953 13.438 1 90.31 94 THR A O 1
ATOM 738 N N . GLY A 1 95 ? 5.07 12.75 15.57 1 87.75 95 GLY A N 1
ATOM 739 C CA . GLY A 1 95 ? 4.758 14.086 15.086 1 87.75 95 GLY A CA 1
ATOM 740 C C . GLY A 1 95 ? 3.408 14.594 15.562 1 87.75 95 GLY A C 1
ATOM 741 O O . GLY A 1 95 ? 2.857 14.086 16.547 1 87.75 95 GLY A O 1
ATOM 742 N N . SER A 1 96 ? 2.92 15.609 14.812 1 91.56 96 SER A N 1
ATOM 743 C CA . SER A 1 96 ? 1.654 16.203 15.219 1 91.56 96 SER A CA 1
ATOM 744 C C . SER A 1 96 ? 0.496 15.234 15.055 1 91.56 96 SER A C 1
ATOM 746 O O . SER A 1 96 ? -0.462 15.258 15.828 1 91.56 96 SER A O 1
ATOM 748 N N . TYR A 1 97 ? 0.537 14.438 13.984 1 95.19 97 TYR A N 1
ATOM 749 C CA . TYR A 1 97 ? -0.311 13.258 13.859 1 95.19 97 TYR A CA 1
ATOM 750 C C . TYR A 1 97 ? 0.455 11.992 14.242 1 95.19 97 TYR A C 1
ATOM 752 O O . TYR A 1 97 ? 1.535 11.734 13.703 1 95.19 97 TYR A O 1
ATOM 760 N N . ASN A 1 98 ? -0.128 11.234 15.102 1 95.94 98 ASN A N 1
ATOM 761 C CA . ASN A 1 98 ? 0.618 10.062 15.547 1 95.94 98 ASN A CA 1
ATOM 762 C C . ASN A 1 98 ? -0.052 8.766 15.094 1 95.94 98 ASN A C 1
ATOM 764 O O . ASN A 1 98 ? 0.357 7.676 15.5 1 95.94 98 ASN A O 1
ATOM 768 N N . LEU A 1 99 ? -1.062 8.867 14.305 1 96.06 99 LEU A N 1
ATOM 769 C CA . LEU A 1 99 ? -1.725 7.715 13.703 1 96.06 99 LEU A CA 1
ATOM 770 C C . LEU A 1 99 ? -2.338 8.086 12.359 1 96.06 99 LEU A C 1
ATOM 772 O O . LEU A 1 99 ? -3.092 9.062 12.258 1 96.06 99 LEU A O 1
ATOM 776 N N . PHE A 1 100 ? -2.006 7.336 11.336 1 96.44 100 PHE A N 1
ATOM 777 C CA . PHE A 1 100 ? -2.637 7.441 10.023 1 96.44 100 PHE A CA 1
ATOM 778 C C . PHE A 1 100 ? -3.361 6.148 9.664 1 96.44 100 PHE A C 1
ATOM 780 O O . PHE A 1 100 ? -2.932 5.059 10.055 1 96.44 100 PHE A O 1
ATOM 787 N N . ALA A 1 101 ? -4.418 6.293 8.977 1 95.25 101 ALA A N 1
ATOM 788 C CA . ALA A 1 101 ? -5.098 5.148 8.375 1 95.25 101 ALA A CA 1
ATOM 789 C C . ALA A 1 101 ? -5.359 5.375 6.891 1 95.25 101 ALA A C 1
ATOM 791 O O . ALA A 1 101 ? -5.734 6.477 6.484 1 95.25 101 ALA A O 1
ATOM 792 N N . LEU A 1 102 ? -5.027 4.426 6.117 1 95.69 102 LEU A N 1
ATOM 793 C CA . LEU A 1 102 ? -5.52 4.355 4.746 1 95.69 102 LEU A CA 1
ATOM 794 C C . LEU A 1 102 ? -6.805 3.537 4.668 1 95.69 102 LEU A C 1
ATOM 796 O O . LEU A 1 102 ? -6.832 2.377 5.086 1 95.69 102 LEU A O 1
ATOM 800 N N . ILE A 1 103 ? -7.902 4.152 4.145 1 94.88 103 ILE A N 1
ATOM 801 C CA . ILE A 1 103 ? -9.195 3.48 4.156 1 94.88 103 ILE A CA 1
ATOM 802 C C . ILE A 1 103 ? -9.805 3.51 2.756 1 94.88 103 ILE A C 1
ATOM 804 O O . ILE A 1 103 ? -9.328 4.234 1.88 1 94.88 103 ILE A O 1
ATOM 808 N N . TYR A 1 104 ? -10.875 2.691 2.543 1 95.5 104 TYR A N 1
ATOM 809 C CA . TYR A 1 104 ? -11.594 2.695 1.275 1 95.5 104 TYR A CA 1
ATOM 810 C C . TYR A 1 104 ? -13.102 2.613 1.501 1 95.5 104 TYR A C 1
ATOM 812 O O . TYR A 1 104 ? -13.555 2.191 2.568 1 95.5 104 TYR A O 1
ATOM 820 N N . ALA A 1 105 ? -13.781 3.086 0.568 1 93.44 105 ALA A N 1
ATOM 821 C CA . ALA A 1 105 ? -15.234 2.99 0.463 1 93.44 105 ALA A CA 1
ATOM 822 C C . ALA A 1 105 ? -15.672 2.9 -0.995 1 93.44 105 ALA A C 1
ATOM 824 O O . ALA A 1 105 ? -14.922 3.275 -1.9 1 93.44 105 ALA A O 1
ATOM 825 N N . GLU A 1 106 ? -16.859 2.416 -1.175 1 91.62 106 GLU A N 1
ATOM 826 C CA . GLU A 1 106 ? -17.359 2.244 -2.537 1 91.62 106 GLU A CA 1
ATOM 827 C C . GLU A 1 106 ? -17.938 3.547 -3.08 1 91.62 106 GLU A C 1
ATOM 829 O O . GLU A 1 106 ? -18.078 3.709 -4.293 1 91.62 106 GLU A O 1
ATOM 834 N N . ASP A 1 107 ? -18.344 4.434 -2.213 1 89.38 107 ASP A N 1
ATOM 835 C CA . ASP A 1 107 ? -18.891 5.727 -2.623 1 89.38 107 ASP A CA 1
ATOM 836 C C . ASP A 1 107 ? -18.719 6.766 -1.516 1 89.38 107 ASP A C 1
ATOM 838 O O . ASP A 1 107 ? -18.25 6.445 -0.421 1 89.38 107 ASP A O 1
ATOM 842 N N . TYR A 1 108 ? -19.078 7.957 -1.885 1 88.75 108 TYR A N 1
ATOM 843 C CA . TYR A 1 108 ? -18.875 9.062 -0.957 1 88.75 108 TYR A CA 1
ATOM 844 C C . TYR A 1 108 ? -19.766 8.922 0.272 1 88.75 108 TYR A C 1
ATOM 846 O O . TYR A 1 108 ? -19.359 9.281 1.381 1 88.75 108 TYR A O 1
ATOM 854 N N . HIS A 1 109 ? -20.922 8.398 0.109 1 90.31 109 HIS A N 1
ATOM 855 C CA . HIS A 1 109 ? -21.828 8.211 1.232 1 90.31 109 HIS A CA 1
ATOM 856 C C . HIS A 1 109 ? -21.266 7.219 2.24 1 90.31 109 HIS A C 1
ATOM 858 O O . HIS A 1 109 ? -21.297 7.461 3.447 1 90.31 109 HIS A O 1
ATOM 864 N N . SER A 1 110 ? -20.766 6.137 1.726 1 90 110 SER A N 1
ATOM 865 C CA . SER A 1 110 ? -20.156 5.137 2.594 1 90 110 SER A CA 1
ATOM 866 C C . SER A 1 110 ? -18.906 5.688 3.281 1 90 110 SER A C 1
ATOM 868 O O . SER A 1 110 ? -18.672 5.398 4.453 1 90 110 SER A O 1
ATOM 870 N N . LEU A 1 111 ? -18.172 6.449 2.537 1 90.88 111 LEU A N 1
ATOM 871 C CA . LEU A 1 111 ? -17 7.078 3.131 1 90.88 111 LEU A CA 1
ATOM 872 C C . LEU A 1 111 ? -17.391 7.98 4.293 1 90.88 111 LEU A C 1
ATOM 874 O O . LEU A 1 111 ? -16.766 7.941 5.355 1 90.88 111 LEU A O 1
ATOM 878 N N . GLU A 1 112 ? -18.375 8.742 4.055 1 87.19 112 GLU A N 1
ATOM 879 C CA . GLU A 1 112 ? -18.875 9.609 5.109 1 87.19 112 GLU A CA 1
ATOM 880 C C . GLU A 1 112 ? -19.312 8.805 6.328 1 87.19 112 GLU A C 1
ATOM 882 O O . GLU A 1 112 ? -19.047 9.188 7.465 1 87.19 112 GLU A O 1
ATOM 887 N N . SER A 1 113 ? -19.922 7.727 6.102 1 86 113 SER A N 1
ATOM 888 C CA . SER A 1 113 ? -20.422 6.883 7.184 1 86 113 SER A CA 1
ATOM 889 C C . SER A 1 113 ? -19.281 6.309 8.016 1 86 113 SER A C 1
ATOM 891 O O . SER A 1 113 ? -19.344 6.316 9.25 1 86 113 SER A O 1
ATOM 893 N N . ILE A 1 114 ? -18.266 5.883 7.395 1 84.94 114 ILE A N 1
ATOM 894 C CA . ILE A 1 114 ? -17.125 5.262 8.07 1 84.94 114 ILE A CA 1
ATOM 895 C C . ILE A 1 114 ? -16.375 6.312 8.875 1 84.94 114 ILE A C 1
ATOM 897 O O . ILE A 1 114 ? -15.648 5.977 9.82 1 84.94 114 ILE A O 1
ATOM 901 N N . THR A 1 115 ? -16.594 7.488 8.516 1 83.25 115 THR A N 1
ATOM 902 C CA . THR A 1 115 ? -15.82 8.539 9.164 1 83.25 115 THR A CA 1
ATOM 903 C C . THR A 1 115 ? -16.656 9.258 10.219 1 83.25 115 THR A C 1
ATOM 905 O O . THR A 1 115 ? -16.109 9.922 11.102 1 83.25 115 THR A O 1
ATOM 908 N N . LEU A 1 116 ? -17.984 9.102 10.203 1 78.5 116 LEU A N 1
ATOM 909 C CA . LEU A 1 116 ? -18.797 9.93 11.07 1 78.5 116 LEU A CA 1
ATOM 910 C C . LEU A 1 116 ? -19.625 9.07 12.023 1 78.5 116 LEU A C 1
ATOM 912 O O . LEU A 1 116 ? -19.969 9.516 13.117 1 78.5 116 LEU A O 1
ATOM 916 N N . GLU A 1 117 ? -19.906 7.918 11.672 1 82.25 117 GLU A N 1
ATOM 917 C CA . GLU A 1 117 ? -20.875 7.121 12.414 1 82.25 117 GLU A CA 1
ATOM 918 C C . GLU A 1 117 ? -20.203 6.297 13.5 1 82.25 117 GLU A C 1
ATOM 920 O O . GLU A 1 117 ? -19.047 6.543 13.844 1 82.25 117 GLU A O 1
ATOM 925 N N . LYS A 1 118 ? -21.016 5.43 14.086 1 77.88 118 LYS A N 1
ATOM 926 C CA . LYS A 1 118 ? -20.547 4.617 15.211 1 77.88 118 LYS A CA 1
ATOM 927 C C . LYS A 1 118 ? -19.375 3.738 14.805 1 77.88 118 LYS A C 1
ATOM 929 O O . LYS A 1 118 ? -18.547 3.363 15.648 1 77.88 118 LYS A O 1
ATOM 934 N N . CYS A 1 119 ? -19.312 3.48 13.617 1 78.38 119 CYS A N 1
ATOM 935 C CA . CYS A 1 119 ? -18.25 2.609 13.125 1 78.38 119 CYS A CA 1
ATOM 936 C C . CYS A 1 119 ? -17.031 3.418 12.711 1 78.38 119 CYS A C 1
ATOM 938 O O . CYS A 1 119 ? -16.047 2.859 12.234 1 78.38 119 CYS A O 1
ATOM 940 N N . SER A 1 120 ? -17.078 4.656 13.125 1 84.25 120 SER A N 1
ATOM 941 C CA . SER A 1 120 ? -16.047 5.562 12.633 1 84.25 120 SER A CA 1
ATOM 942 C C . SER A 1 120 ? -14.836 5.594 13.57 1 84.25 120 SER A C 1
ATOM 944 O O . SER A 1 120 ? -14.977 5.379 14.773 1 84.25 120 SER A O 1
ATOM 946 N N . LEU A 1 121 ? -13.68 5.867 12.977 1 83.94 121 LEU A N 1
ATOM 947 C CA . LEU A 1 121 ? -12.461 6.102 13.742 1 83.94 121 LEU A CA 1
ATOM 948 C C . LEU A 1 121 ? -12.594 7.359 14.594 1 83.94 121 LEU A C 1
ATOM 950 O O . LEU A 1 121 ? -12.109 7.398 15.727 1 83.94 121 LEU A O 1
ATOM 954 N N . ARG A 1 122 ? -13.32 8.297 14.094 1 82.25 122 ARG A N 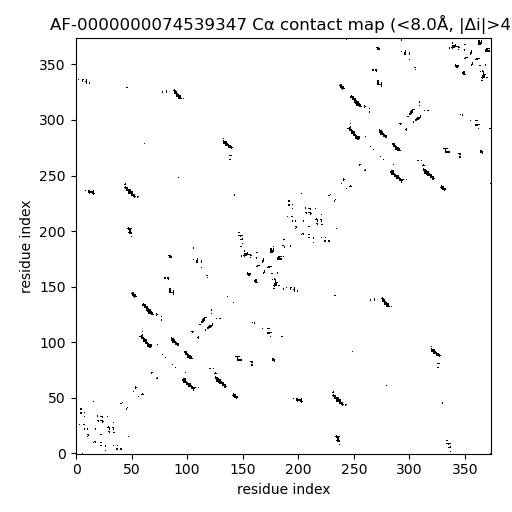1
ATOM 955 C CA . ARG A 1 122 ? -13.453 9.594 14.75 1 82.25 122 ARG A CA 1
ATOM 956 C C . ARG A 1 122 ? -14.18 9.461 16.078 1 82.25 122 ARG A C 1
ATOM 958 O O . ARG A 1 122 ? -13.922 10.227 17.016 1 82.25 122 ARG A O 1
ATOM 965 N N . SER A 1 123 ? -15.062 8.516 16.141 1 83.38 123 SER A N 1
ATOM 966 C CA . SER A 1 123 ? -15.93 8.375 17.312 1 83.38 123 SER A CA 1
ATOM 967 C C . SER A 1 123 ? -15.211 7.641 18.438 1 83.38 123 SER A C 1
ATOM 969 O O . SER A 1 123 ? -15.766 7.496 19.531 1 83.38 123 SER A O 1
ATOM 971 N N . GLN A 1 124 ? -13.992 7.242 18.203 1 88.31 124 GLN A N 1
ATOM 972 C CA . GLN A 1 124 ? -13.281 6.457 19.203 1 88.31 124 GLN A CA 1
ATOM 973 C C . GLN A 1 124 ? -12.727 7.355 20.312 1 88.31 124 GLN A C 1
ATOM 975 O O . GLN A 1 124 ? -12.258 8.461 20.031 1 88.31 124 GLN A O 1
ATOM 980 N N . PRO A 1 125 ? -12.812 6.879 21.484 1 87.88 125 PRO A N 1
ATOM 981 C CA . PRO A 1 125 ? -12.258 7.664 22.594 1 87.88 125 PRO A CA 1
ATOM 982 C C . PRO A 1 125 ? -10.766 7.926 22.453 1 87.88 125 PRO A C 1
ATOM 984 O O . PRO A 1 125 ? -10.023 7.062 21.953 1 87.88 125 PRO A O 1
ATOM 987 N N . GLY A 1 126 ? -10.344 9.133 22.797 1 91.5 126 GLY A N 1
ATOM 988 C CA . GLY A 1 126 ? -8.922 9.438 22.859 1 91.5 126 GLY A CA 1
ATOM 989 C C . GLY A 1 126 ? -8.414 10.148 21.625 1 91.5 126 GLY A C 1
ATOM 990 O O . GLY A 1 126 ? -7.242 10.531 21.547 1 91.5 126 GLY A O 1
ATOM 991 N N . ILE A 1 127 ? -9.242 10.375 20.734 1 92.44 127 ILE A N 1
ATOM 992 C CA . ILE A 1 127 ? -8.844 11.094 19.531 1 92.44 127 ILE A CA 1
ATOM 993 C C . ILE A 1 127 ? -8.922 12.602 19.781 1 92.44 127 ILE A C 1
ATOM 995 O O . ILE A 1 127 ? -9.992 13.133 20.094 1 92.44 127 ILE A O 1
ATOM 999 N N . ARG A 1 128 ? -7.848 13.312 19.609 1 93 128 ARG A N 1
ATOM 1000 C CA . ARG A 1 128 ? -7.785 14.75 19.828 1 93 128 ARG A CA 1
ATOM 1001 C C . ARG A 1 128 ? -8.031 15.516 18.531 1 93 128 ARG A C 1
ATOM 1003 O O . ARG A 1 128 ? -8.617 16.609 18.547 1 93 128 ARG A O 1
ATOM 1010 N N . ARG A 1 129 ? -7.496 15.039 17.578 1 93.31 129 ARG A N 1
ATOM 1011 C CA . ARG A 1 129 ? -7.625 15.641 16.25 1 93.31 129 ARG A CA 1
ATOM 1012 C C . ARG A 1 129 ? -7.859 14.578 15.188 1 93.31 129 ARG A C 1
ATOM 1014 O O . ARG A 1 129 ? -7.336 13.469 15.281 1 93.31 129 ARG A O 1
ATOM 1021 N N . TYR A 1 130 ? -8.711 14.922 14.242 1 91.44 130 TYR A N 1
ATOM 1022 C CA . TYR A 1 130 ? -9.117 14 13.18 1 91.44 130 TYR A CA 1
ATOM 1023 C C . TYR A 1 130 ? -9.305 14.742 11.867 1 91.44 130 TYR A C 1
ATOM 1025 O O . TYR A 1 130 ? -10.102 15.68 11.781 1 91.44 130 TYR A O 1
ATOM 1033 N N . ASP A 1 131 ? -8.539 14.398 10.859 1 92.44 131 ASP A N 1
ATOM 1034 C CA . ASP A 1 131 ? -8.672 14.961 9.516 1 92.44 131 ASP A CA 1
ATOM 1035 C C . ASP A 1 131 ? -8.773 13.852 8.469 1 92.44 131 ASP A C 1
ATOM 1037 O O . ASP A 1 131 ? -8.086 12.836 8.57 1 92.44 131 ASP A O 1
ATOM 1041 N N . ILE A 1 132 ? -9.641 14.094 7.531 1 91.06 132 ILE A N 1
ATOM 1042 C CA . ILE A 1 132 ? -9.805 13.148 6.438 1 91.06 132 ILE A CA 1
ATOM 1043 C C . ILE A 1 132 ? -9.367 13.797 5.121 1 91.06 132 ILE A C 1
ATOM 1045 O O . ILE A 1 132 ? -9.773 14.914 4.812 1 91.06 132 ILE A O 1
ATOM 1049 N N . PHE A 1 133 ? -8.594 13.109 4.383 1 94.31 133 PHE A N 1
ATOM 1050 C CA . PHE A 1 133 ? -8.117 13.555 3.08 1 94.31 133 PHE A CA 1
ATOM 1051 C C . PHE A 1 133 ? -8.539 12.578 1.988 1 94.31 133 PHE A C 1
ATOM 1053 O O . PHE A 1 133 ? -7.824 11.617 1.7 1 94.31 133 PHE A O 1
ATOM 1060 N N . PRO A 1 134 ? -9.664 12.852 1.399 1 92.31 134 PRO A N 1
ATOM 1061 C CA . PRO A 1 134 ? -10.062 11.992 0.281 1 92.31 134 PRO A CA 1
ATOM 1062 C C . PRO A 1 134 ? -9.039 11.992 -0.852 1 92.31 134 PRO A C 1
ATOM 1064 O O . PRO A 1 134 ? -8.484 13.039 -1.196 1 92.31 134 PRO A O 1
ATOM 1067 N N . ILE A 1 135 ? -8.781 10.836 -1.353 1 93.81 135 ILE A N 1
ATOM 1068 C CA . ILE A 1 135 ? -7.781 10.703 -2.406 1 93.81 135 ILE A CA 1
ATOM 1069 C C . ILE A 1 135 ? -8.453 10.797 -3.773 1 93.81 135 ILE A C 1
ATOM 1071 O O . ILE A 1 135 ? -9.375 10.031 -4.074 1 93.81 135 ILE A O 1
ATOM 1075 N N . GLN A 1 136 ? -7.953 11.648 -4.543 1 91.19 136 GLN A N 1
ATOM 1076 C CA . GLN A 1 136 ? -8.5 11.859 -5.879 1 91.19 136 GLN A CA 1
ATOM 1077 C C . GLN A 1 136 ? -7.762 11.008 -6.914 1 91.19 136 GLN A C 1
ATOM 1079 O O . GLN A 1 136 ? -8.375 10.508 -7.859 1 91.19 136 GLN A O 1
ATOM 1084 N N . GLU A 1 137 ? -6.52 10.945 -6.719 1 91.94 137 GLU A N 1
ATOM 1085 C CA . GLU A 1 137 ? -5.68 10.203 -7.656 1 91.94 137 GLU A CA 1
ATOM 1086 C C . GLU A 1 137 ? -4.527 9.516 -6.941 1 91.94 137 GLU A C 1
ATOM 1088 O O . GLU A 1 137 ? -3.986 10.047 -5.965 1 91.94 137 GLU A O 1
ATOM 1093 N N . ILE A 1 138 ? -4.207 8.375 -7.363 1 90.81 138 ILE A N 1
ATOM 1094 C CA . ILE A 1 138 ? -3.041 7.637 -6.891 1 90.81 138 ILE A CA 1
ATOM 1095 C C . ILE A 1 138 ? -2.037 7.473 -8.031 1 90.81 138 ILE A C 1
ATOM 1097 O O . ILE A 1 138 ? -2.4 7.059 -9.133 1 90.81 138 ILE A O 1
ATOM 1101 N N . PHE A 1 139 ? -0.811 7.781 -7.715 1 85.94 139 PHE A N 1
ATOM 1102 C CA . PHE A 1 139 ? 0.226 7.633 -8.734 1 85.94 139 PHE A CA 1
ATOM 1103 C C . PHE A 1 139 ? 1.192 6.516 -8.359 1 85.94 139 PHE A C 1
ATOM 1105 O O . PHE A 1 139 ? 1.321 6.164 -7.188 1 85.94 139 PHE A O 1
ATOM 1112 N N . TYR A 1 140 ? 1.916 5.895 -9.32 1 82.31 140 TYR A N 1
ATOM 1113 C CA . TYR A 1 140 ? 2.703 4.664 -9.281 1 82.31 140 TYR A CA 1
ATOM 1114 C C . TYR A 1 140 ? 1.797 3.439 -9.242 1 82.31 140 TYR A C 1
ATOM 1116 O O . TYR A 1 140 ? 2.084 2.473 -8.531 1 82.31 140 TYR A O 1
ATOM 1124 N N . ASP A 1 141 ? 0.562 3.615 -9.562 1 84.75 141 ASP A N 1
ATOM 1125 C CA . ASP A 1 141 ? -0.574 2.771 -9.914 1 84.75 141 ASP A CA 1
ATOM 1126 C C . ASP A 1 141 ? -1.629 2.775 -8.812 1 84.75 141 ASP A C 1
ATOM 1128 O O . ASP A 1 141 ? -1.359 3.209 -7.691 1 84.75 141 ASP A O 1
ATOM 1132 N N . SER A 1 142 ? -2.721 2.354 -9.195 1 91 142 SER A N 1
ATOM 1133 C CA . SER A 1 142 ? -3.881 2.469 -8.32 1 91 142 SER A CA 1
ATOM 1134 C C . SER A 1 142 ? -4.18 1.145 -7.625 1 91 142 SER A C 1
ATOM 1136 O O . SER A 1 142 ? -5.305 0.915 -7.176 1 91 142 SER A O 1
ATOM 1138 N N . TYR A 1 143 ? -3.184 0.262 -7.574 1 94.62 143 TYR A N 1
ATOM 1139 C CA . TYR A 1 143 ? -3.395 -1.029 -6.93 1 94.62 143 TYR A CA 1
ATOM 1140 C C . TYR A 1 143 ? -3.086 -0.953 -5.441 1 94.62 143 TYR A C 1
ATOM 1142 O O . TYR A 1 143 ? -1.998 -0.528 -5.047 1 94.62 143 TYR A O 1
ATOM 1150 N N . LEU A 1 144 ? -4.035 -1.358 -4.633 1 94.81 144 LEU A N 1
ATOM 1151 C CA . LEU A 1 144 ? -3.871 -1.316 -3.182 1 94.81 144 LEU A CA 1
ATOM 1152 C C . LEU A 1 144 ? -4.191 -2.67 -2.559 1 94.81 144 LEU A C 1
ATOM 1154 O O . LEU A 1 144 ? -4.934 -3.467 -3.141 1 94.81 144 LEU A O 1
ATOM 1158 N N . ASP A 1 145 ? -3.598 -2.869 -1.462 1 94.12 145 ASP A N 1
ATOM 1159 C CA . ASP A 1 145 ? -3.734 -4.133 -0.744 1 94.12 145 ASP A CA 1
ATOM 1160 C C . ASP A 1 145 ? -5.027 -4.164 0.068 1 94.12 145 ASP A C 1
ATOM 1162 O O . ASP A 1 145 ? -4.992 -4.168 1.301 1 94.12 145 ASP A O 1
ATOM 1166 N N . ILE A 1 146 ? -6.148 -4.289 -0.592 1 93.56 146 ILE A N 1
ATOM 1167 C CA . ILE A 1 146 ? -7.469 -4.332 0.032 1 93.56 146 ILE A CA 1
ATOM 1168 C C . ILE A 1 146 ? -7.867 -5.777 0.305 1 93.56 146 ILE A C 1
ATOM 1170 O O . ILE A 1 146 ? -7.84 -6.617 -0.6 1 93.56 146 ILE A O 1
ATOM 1174 N N . LYS A 1 147 ? -8.258 -5.98 1.497 1 91.06 147 LYS A N 1
ATOM 1175 C CA . LYS A 1 147 ? -8.672 -7.328 1.877 1 91.06 147 LYS A CA 1
ATOM 1176 C C . LYS A 1 147 ? -10.102 -7.609 1.435 1 91.06 147 LYS A C 1
ATOM 1178 O O . LYS A 1 147 ? -11.016 -6.848 1.751 1 91.06 147 LYS A O 1
ATOM 1183 N N . VAL A 1 148 ? -10.219 -8.688 0.714 1 91.94 148 VAL A N 1
ATOM 1184 C CA . VAL A 1 148 ? -11.539 -9.086 0.248 1 91.94 148 VAL A CA 1
ATOM 1185 C C . VAL A 1 148 ? -12.102 -10.18 1.156 1 91.94 148 VAL A C 1
ATOM 1187 O O . VAL A 1 148 ? -11.461 -11.219 1.354 1 91.94 148 VAL A O 1
ATOM 1190 N N . VAL A 1 149 ? -13.203 -9.898 1.726 1 87.81 149 VAL A N 1
ATOM 1191 C CA . VAL A 1 149 ? -13.883 -10.883 2.561 1 87.81 149 VAL A CA 1
ATOM 1192 C C . VAL A 1 149 ? -14.828 -11.727 1.702 1 87.81 149 VAL A C 1
ATOM 1194 O O . VAL A 1 149 ? -15.82 -11.219 1.181 1 87.81 149 VAL A O 1
ATOM 1197 N N . ALA A 1 150 ? -14.508 -12.961 1.649 1 83 150 ALA A N 1
ATOM 1198 C CA . ALA A 1 150 ? -15.297 -13.828 0.784 1 83 150 ALA A CA 1
ATOM 1199 C C . ALA A 1 150 ? -16.641 -14.188 1.433 1 83 150 ALA A C 1
ATOM 1201 O O . ALA A 1 150 ? -17.688 -14.102 0.792 1 83 150 ALA A O 1
ATOM 1202 N N . GLU A 1 151 ? -16.453 -14.547 2.703 1 81.81 151 GLU A N 1
ATOM 1203 C CA . GLU A 1 151 ? -17.656 -14.938 3.424 1 81.81 151 GLU A CA 1
ATOM 1204 C C . GLU A 1 151 ? -18.234 -13.773 4.223 1 81.81 151 GLU A C 1
ATOM 1206 O O . GLU A 1 151 ? -17.609 -13.289 5.168 1 81.81 151 GLU A O 1
ATOM 1211 N N . LYS A 1 152 ? -19.406 -13.312 3.773 1 86.75 152 LYS A N 1
ATOM 1212 C CA . LYS A 1 152 ? -20.062 -12.172 4.406 1 86.75 152 LYS A CA 1
ATOM 1213 C C . LYS A 1 152 ? -21.266 -12.602 5.227 1 86.75 152 LYS A C 1
ATOM 1215 O O . LYS A 1 152 ? -22.375 -12.086 5.027 1 86.75 152 LYS A O 1
ATOM 1220 N N . GLU A 1 153 ? -20.953 -13.461 6.168 1 86.56 153 GLU A N 1
ATOM 1221 C CA . GLU A 1 153 ? -22.062 -14.07 6.875 1 86.56 153 GLU A CA 1
ATOM 1222 C C . GLU A 1 153 ? -22.234 -13.469 8.273 1 86.56 153 GLU A C 1
ATOM 1224 O O . GLU A 1 153 ? -23.25 -13.695 8.93 1 86.56 153 GLU A O 1
ATOM 1229 N N . ARG A 1 154 ? -21.359 -12.648 8.625 1 90.62 154 ARG A N 1
ATOM 1230 C CA . ARG A 1 154 ? -21.406 -12.078 9.969 1 90.62 154 ARG A CA 1
ATOM 1231 C C . ARG A 1 154 ? -22.594 -11.125 10.109 1 90.62 154 ARG A C 1
ATOM 1233 O O . ARG A 1 154 ? -22.953 -10.438 9.156 1 90.62 154 ARG A O 1
ATOM 1240 N N . GLU A 1 155 ? -23.156 -11.102 11.328 1 92.38 155 GLU A N 1
ATOM 1241 C CA . GLU A 1 155 ? -24.172 -10.102 11.633 1 92.38 155 GLU A CA 1
ATOM 1242 C C . GLU A 1 155 ? -23.531 -8.789 12.102 1 92.38 155 GLU A C 1
ATOM 1244 O O . GLU A 1 155 ? -23.875 -7.719 11.594 1 92.38 155 GLU A O 1
ATOM 1249 N N . ASP A 1 156 ? -22.578 -8.93 13.016 1 93.12 156 ASP A N 1
ATOM 1250 C CA . ASP A 1 156 ? -21.891 -7.758 13.531 1 93.12 156 ASP A CA 1
ATOM 1251 C C . ASP A 1 156 ? -20.562 -7.539 12.789 1 93.12 156 ASP A C 1
ATOM 1253 O O . ASP A 1 156 ? -19.859 -8.5 12.492 1 93.12 156 ASP A O 1
ATOM 1257 N N . ALA A 1 157 ? -20.359 -6.324 12.586 1 92.38 157 ALA A N 1
ATOM 1258 C CA . ALA A 1 157 ? -19.047 -5.988 12.016 1 92.38 157 ALA A CA 1
ATOM 1259 C C . ALA A 1 157 ? -17.922 -6.34 12.969 1 92.38 157 ALA A C 1
ATOM 1261 O O . ALA A 1 157 ? -18.141 -6.488 14.172 1 92.38 157 ALA A O 1
ATOM 1262 N N . PRO A 1 158 ? -16.75 -6.52 12.5 1 90.69 158 PRO A N 1
ATOM 1263 C CA . PRO A 1 158 ? -15.625 -6.855 13.367 1 90.69 158 PRO A CA 1
ATOM 1264 C C . PRO A 1 158 ? -15.375 -5.801 14.445 1 90.69 158 PRO A C 1
ATOM 1266 O O . PRO A 1 158 ? -14.828 -6.113 15.508 1 90.69 158 PRO A O 1
ATOM 1269 N N . CYS A 1 159 ? -15.758 -4.617 14.234 1 89.31 159 CYS A N 1
ATOM 1270 C CA . CYS A 1 159 ? -15.547 -3.543 15.195 1 89.31 159 CYS A CA 1
ATOM 1271 C C . CYS A 1 159 ? -16.625 -3.549 16.281 1 89.31 159 CYS A C 1
ATOM 1273 O O . CYS A 1 159 ? -16.625 -2.693 17.156 1 89.31 159 CYS A O 1
ATOM 1275 N N . GLY A 1 160 ? -17.594 -4.359 16.109 1 89.12 160 GLY A N 1
ATOM 1276 C CA . GLY A 1 160 ? -18.641 -4.504 17.125 1 89.12 160 GLY A CA 1
ATOM 1277 C C . GLY A 1 160 ? -19.938 -3.795 16.75 1 89.12 160 GLY A C 1
ATOM 1278 O O . GLY A 1 160 ? -20.938 -3.898 17.469 1 89.12 160 GLY A O 1
ATOM 1279 N N . VAL A 1 161 ? -19.938 -3.133 15.68 1 89.81 161 VAL A N 1
ATOM 1280 C CA . VAL A 1 161 ? -21.109 -2.357 15.289 1 89.81 161 VAL A CA 1
ATOM 1281 C C . VAL A 1 161 ? -22.078 -3.244 14.516 1 89.81 161 VAL A C 1
ATOM 1283 O O . VAL A 1 161 ? -21.656 -4.062 13.688 1 89.81 161 VAL A O 1
ATOM 1286 N N . PHE A 1 162 ? -23.328 -3.107 14.805 1 92.88 162 PHE A N 1
ATOM 1287 C CA . PHE A 1 162 ? -24.391 -3.754 14.047 1 92.88 162 PHE A CA 1
ATOM 1288 C C . PHE A 1 162 ? -24.938 -2.824 12.977 1 92.88 162 PHE A C 1
ATOM 1290 O O . PHE A 1 162 ? -25.625 -1.854 13.281 1 92.88 162 PHE A O 1
ATOM 1297 N N . CYS A 1 163 ? -24.719 -3.148 11.75 1 90.69 163 CYS A N 1
ATOM 1298 C CA . CYS A 1 163 ? -25.078 -2.287 10.625 1 90.69 163 CYS A CA 1
ATOM 1299 C C . CYS A 1 163 ? -26.578 -2.32 10.367 1 90.69 163 CYS A C 1
ATOM 1301 O O . CYS A 1 163 ? -27.141 -1.358 9.852 1 90.69 163 CYS A O 1
ATOM 1303 N N . GLY A 1 164 ? -27.172 -3.369 10.734 1 89.94 164 GLY A N 1
ATOM 1304 C CA . GLY A 1 164 ? -28.578 -3.602 10.398 1 89.94 164 GLY A CA 1
ATOM 1305 C C . GLY A 1 164 ? -29.516 -2.57 11 1 89.94 164 GLY A C 1
ATOM 1306 O O . GLY A 1 164 ? -30.641 -2.398 10.523 1 89.94 164 GLY A O 1
ATOM 1307 N N . ASP A 1 165 ? -29.062 -1.893 12.016 1 90.62 165 ASP A N 1
ATOM 1308 C CA . ASP A 1 165 ? -29.922 -0.899 12.648 1 90.62 165 ASP A CA 1
ATOM 1309 C C . ASP A 1 165 ? -29.375 0.512 12.445 1 90.62 165 ASP A C 1
ATOM 1311 O O . ASP A 1 165 ? -29.75 1.439 13.164 1 90.62 165 ASP A O 1
ATOM 1315 N N . CYS A 1 166 ? -28.594 0.622 11.531 1 89.31 166 CYS A N 1
ATOM 1316 C CA . CYS A 1 166 ? -27.984 1.92 11.258 1 89.31 166 CYS A CA 1
ATOM 1317 C C . CYS A 1 166 ? -28.859 2.744 10.32 1 89.31 166 CYS A C 1
ATOM 1319 O O . CYS A 1 166 ? -29.266 2.262 9.266 1 89.31 166 CYS A O 1
ATOM 1321 N N . TYR A 1 167 ? -29.109 3.949 10.75 1 89.56 167 TYR A N 1
ATOM 1322 C CA . TYR A 1 167 ? -29.969 4.844 9.977 1 89.56 167 TYR A CA 1
ATOM 1323 C C . TYR A 1 167 ? -29.406 5.047 8.57 1 89.56 167 TYR A C 1
ATOM 1325 O O . TYR A 1 167 ? -30.156 5.031 7.59 1 89.56 167 TYR A O 1
ATOM 1333 N N . ARG A 1 168 ? -28.188 5.195 8.453 1 90.38 168 ARG A N 1
ATOM 1334 C CA . ARG A 1 168 ? -27.578 5.457 7.152 1 90.38 168 ARG A CA 1
ATOM 1335 C C . ARG A 1 168 ? -27.672 4.227 6.258 1 90.38 168 ARG A C 1
ATOM 1337 O O . ARG A 1 168 ? -27.844 4.348 5.043 1 90.38 168 ARG A O 1
ATOM 1344 N N . TYR A 1 169 ? -27.516 3.107 6.855 1 91.81 169 TYR A N 1
ATOM 1345 C CA . TYR A 1 169 ? -27.672 1.875 6.094 1 91.81 169 TYR A CA 1
ATOM 1346 C C . TYR A 1 169 ? -29.109 1.735 5.586 1 91.81 169 TYR A C 1
ATOM 1348 O O . TYR A 1 169 ? -29.328 1.457 4.406 1 91.81 169 TYR A O 1
ATOM 1356 N N . GLU A 1 170 ? -30.031 2.01 6.426 1 92.5 170 GLU A N 1
ATOM 1357 C CA . GLU A 1 170 ? -31.438 1.878 6.086 1 92.5 170 GLU A CA 1
ATOM 1358 C C . GLU A 1 170 ? -31.844 2.877 5.004 1 92.5 170 GLU A C 1
ATOM 1360 O O . GLU A 1 170 ? -32.688 2.58 4.164 1 92.5 170 GLU A O 1
ATOM 1365 N N . SER A 1 171 ? -31.234 3.986 5.035 1 92.94 171 SER A N 1
ATOM 1366 C CA . SER A 1 171 ? -31.578 5.059 4.109 1 92.94 171 SER A CA 1
ATOM 1367 C C . SER A 1 171 ? -30.766 4.977 2.828 1 92.94 171 SER A C 1
ATOM 1369 O O . SER A 1 171 ? -30.734 5.926 2.045 1 92.94 171 SER A O 1
ATOM 1371 N N . ASN A 1 172 ? -29.984 3.918 2.668 1 89.81 172 ASN A N 1
ATOM 1372 C CA . ASN A 1 172 ? -29.188 3.656 1.48 1 89.81 172 ASN A CA 1
ATOM 1373 C C . ASN A 1 172 ? -28.062 4.688 1.322 1 89.81 172 ASN A C 1
ATOM 1375 O O . ASN A 1 172 ? -27.719 5.062 0.202 1 89.81 172 ASN A O 1
ATOM 1379 N N . ARG A 1 173 ? -27.703 5.176 2.479 1 90.31 173 ARG A N 1
ATOM 1380 C CA . ARG A 1 173 ? -26.594 6.117 2.479 1 90.31 173 ARG A CA 1
ATOM 1381 C C . ARG A 1 173 ? -25.297 5.434 2.93 1 90.31 173 ARG A C 1
ATOM 1383 O O . ARG A 1 173 ? -24.312 6.105 3.207 1 90.31 173 ARG A O 1
ATOM 1390 N N . CYS A 1 174 ? -25.312 4.254 3.137 1 91.62 174 CYS A N 1
ATOM 1391 C CA . CYS A 1 174 ? -24.188 3.383 3.461 1 91.62 174 CYS A CA 1
ATOM 1392 C C . CYS A 1 174 ? -24.406 1.984 2.896 1 91.62 174 CYS A C 1
ATOM 1394 O O . CYS A 1 174 ? -25.516 1.447 2.955 1 91.62 174 CYS A O 1
ATOM 1396 N N . LEU A 1 175 ? -23.375 1.398 2.445 1 92 175 LEU A N 1
ATOM 1397 C CA . LEU A 1 175 ? -23.484 0.095 1.802 1 92 175 LEU A CA 1
ATOM 1398 C C . LEU A 1 175 ? -23.219 -1.029 2.795 1 92 175 LEU A C 1
ATOM 1400 O O . LEU A 1 175 ? -23.156 -2.199 2.414 1 92 175 LEU A O 1
ATOM 1404 N N . GLY A 1 176 ? -23.016 -0.626 4.055 1 90.69 176 GLY A N 1
ATOM 1405 C CA . GLY A 1 176 ? -22.781 -1.629 5.082 1 90.69 176 GLY A CA 1
ATOM 1406 C C . GLY A 1 176 ? -21.344 -2.09 5.156 1 90.69 176 GLY A C 1
ATOM 1407 O O . GLY A 1 176 ? -20.531 -1.759 4.285 1 90.69 176 GLY A O 1
ATOM 1408 N N . CYS A 1 177 ? -21.031 -2.881 6.148 1 91.62 177 CYS A N 1
ATOM 1409 C CA . CYS A 1 177 ? -19.688 -3.41 6.363 1 91.62 177 CYS A CA 1
ATOM 1410 C C . CYS A 1 177 ? -19.422 -4.59 5.438 1 91.62 177 CYS A C 1
ATOM 1412 O O . CYS A 1 177 ? -20.203 -5.539 5.383 1 91.62 177 CYS A O 1
ATOM 1414 N N . PRO A 1 178 ? -18.266 -4.602 4.789 1 91.44 178 PRO A N 1
ATOM 1415 C CA . PRO A 1 178 ? -17.922 -5.668 3.842 1 91.44 178 PRO A CA 1
ATOM 1416 C C . PRO A 1 178 ? -17.797 -7.031 4.512 1 91.44 178 PRO A C 1
ATOM 1418 O O . PRO A 1 178 ? -17.75 -8.055 3.824 1 91.44 178 PRO A O 1
ATOM 1421 N N . ALA A 1 179 ? -17.766 -7.051 5.816 1 91.94 179 ALA A N 1
ATOM 1422 C CA . ALA A 1 179 ? -17.594 -8.312 6.527 1 91.94 179 ALA A CA 1
ATOM 1423 C C . ALA A 1 179 ? -18.938 -8.891 6.965 1 91.94 179 ALA A C 1
ATOM 1425 O O . ALA A 1 179 ? -19 -9.953 7.578 1 91.94 179 ALA A O 1
ATOM 1426 N N . THR A 1 180 ? -19.953 -8.234 6.656 1 93.06 180 THR A N 1
ATOM 1427 C CA . THR A 1 180 ? -21.234 -8.641 7.215 1 93.06 180 THR A CA 1
ATOM 1428 C C . THR A 1 180 ? -22.234 -8.961 6.102 1 93.06 180 THR A C 1
ATOM 1430 O O . THR A 1 180 ? -21.984 -8.641 4.938 1 93.06 180 THR A O 1
ATOM 1433 N N . LYS A 1 181 ? -23.359 -9.594 6.434 1 93.69 181 LYS A N 1
ATOM 1434 C CA . LYS A 1 181 ? -24.438 -9.93 5.512 1 93.69 181 LYS A CA 1
ATOM 1435 C C . LYS A 1 181 ? -25.141 -8.68 5.008 1 93.69 181 LYS A C 1
ATOM 1437 O O . LYS A 1 181 ? -25.938 -8.734 4.059 1 93.69 181 LYS A O 1
ATOM 1442 N N . PHE A 1 182 ? -24.875 -7.59 5.594 1 92.06 182 PHE A N 1
ATOM 1443 C CA . PHE A 1 182 ? -25.531 -6.336 5.254 1 92.06 182 PHE A CA 1
ATOM 1444 C C . PHE A 1 182 ? -24.797 -5.613 4.141 1 92.06 182 PHE A C 1
ATOM 1446 O O . PHE A 1 182 ? -25.234 -4.559 3.674 1 92.06 182 PHE A O 1
ATOM 1453 N N . TYR A 1 183 ? -23.766 -6.184 3.65 1 92.62 183 TYR A N 1
ATOM 1454 C CA . TYR A 1 183 ? -22.922 -5.527 2.654 1 92.62 183 TYR A CA 1
ATOM 1455 C C . TYR A 1 183 ? -23.594 -5.523 1.289 1 92.62 183 TYR A C 1
ATOM 1457 O O . TYR A 1 183 ? -24 -6.574 0.779 1 92.62 183 TYR A O 1
ATOM 1465 N N . ARG A 1 184 ? -23.625 -4.273 0.714 1 90.12 184 ARG A N 1
ATOM 1466 C CA . ARG A 1 184 ? -24.266 -4.098 -0.587 1 90.12 184 ARG A CA 1
ATOM 1467 C C . ARG A 1 184 ? -23.266 -3.588 -1.621 1 90.12 184 ARG A C 1
ATOM 1469 O O . ARG A 1 184 ? -23.656 -3.146 -2.705 1 90.12 184 ARG A O 1
ATOM 1476 N N . GLY A 1 185 ? -22.016 -3.592 -1.244 1 85.38 185 GLY A N 1
ATOM 1477 C CA . GLY A 1 185 ? -21.016 -3.008 -2.125 1 85.38 185 GLY A CA 1
ATOM 1478 C C . GLY A 1 185 ? -20.531 -3.963 -3.201 1 85.38 185 GLY A C 1
ATOM 1479 O O . GLY A 1 185 ? -21.141 -5.012 -3.422 1 85.38 185 GLY A O 1
ATOM 1480 N N . ARG A 1 186 ? -19.484 -3.533 -3.857 1 78.75 186 ARG A N 1
ATOM 1481 C CA . ARG A 1 186 ? -19.047 -4.207 -5.074 1 78.75 186 ARG A CA 1
ATOM 1482 C C . ARG A 1 186 ? -17.812 -5.062 -4.805 1 78.75 186 ARG A C 1
ATOM 1484 O O . ARG A 1 186 ? -17.172 -5.555 -5.738 1 78.75 186 ARG A O 1
ATOM 1491 N N . LEU A 1 187 ? -17.484 -5.152 -3.559 1 82.62 187 LEU A N 1
ATOM 1492 C CA . LEU A 1 187 ? -16.297 -5.945 -3.236 1 82.62 187 LEU A CA 1
ATOM 1493 C C . LEU A 1 187 ? -16.688 -7.234 -2.523 1 82.62 187 LEU A C 1
ATOM 1495 O O . LEU A 1 187 ? -17.656 -7.258 -1.755 1 82.62 187 LEU A O 1
ATOM 1499 N N . MET B 1 1 ? -17.656 -7.289 -9.867 1 86.25 1 MET B N 1
ATOM 1500 C CA . MET B 1 1 ? -17.125 -8.586 -9.453 1 86.25 1 MET B CA 1
ATOM 1501 C C . MET B 1 1 ? -18.203 -9.414 -8.766 1 86.25 1 MET B C 1
ATOM 1503 O O . MET B 1 1 ? -18.969 -8.898 -7.953 1 86.25 1 MET B O 1
ATOM 1507 N N . ASP B 1 2 ? -18.266 -10.602 -9.141 1 88.38 2 ASP B N 1
ATOM 1508 C CA . ASP B 1 2 ? -19.266 -11.461 -8.508 1 88.38 2 ASP B CA 1
ATOM 1509 C C . ASP B 1 2 ? -18.641 -12.289 -7.379 1 88.38 2 ASP B C 1
ATOM 1511 O O . ASP B 1 2 ? -17.484 -12.062 -7 1 88.38 2 ASP B O 1
ATOM 1515 N N . GLU B 1 3 ? -19.438 -13.117 -6.809 1 88.31 3 GLU B N 1
ATOM 1516 C CA . GLU B 1 3 ? -19.047 -13.891 -5.637 1 88.31 3 GLU B CA 1
ATOM 1517 C C . GLU B 1 3 ? -17.844 -14.789 -5.949 1 88.31 3 GLU B C 1
ATOM 1519 O O . GLU B 1 3 ? -16.938 -14.93 -5.129 1 88.31 3 GLU B O 1
ATOM 1524 N N . LYS B 1 4 ? -17.859 -15.367 -7.098 1 92.75 4 LYS B N 1
ATOM 1525 C CA . LYS B 1 4 ? -16.781 -16.266 -7.477 1 92.75 4 LYS B CA 1
ATOM 1526 C C . LYS B 1 4 ? -15.461 -15.5 -7.609 1 92.75 4 LYS B C 1
ATOM 1528 O O . LYS B 1 4 ? -14.406 -15.984 -7.184 1 92.75 4 LYS B O 1
ATOM 1533 N N . ASP B 1 5 ? -15.57 -14.344 -8.25 1 93.56 5 ASP B N 1
ATOM 1534 C CA . ASP B 1 5 ? -14.391 -13.492 -8.359 1 93.56 5 ASP B CA 1
ATOM 1535 C C . ASP B 1 5 ? -13.805 -13.195 -6.984 1 93.56 5 ASP B C 1
ATOM 1537 O O . ASP B 1 5 ? -12.594 -13.312 -6.781 1 93.56 5 ASP B O 1
ATOM 1541 N N . ARG B 1 6 ? -14.656 -12.859 -6.062 1 92.31 6 ARG B N 1
ATOM 1542 C CA . ARG B 1 6 ? -14.234 -12.516 -4.707 1 92.31 6 ARG B CA 1
ATOM 1543 C C . ARG B 1 6 ? -13.57 -13.711 -4.02 1 92.31 6 ARG B C 1
ATOM 1545 O O . ARG B 1 6 ? -12.578 -13.547 -3.314 1 92.31 6 ARG B O 1
ATOM 1552 N N . LYS B 1 7 ? -14.141 -14.805 -4.207 1 93.81 7 LYS B N 1
ATOM 1553 C CA . LYS B 1 7 ? -13.586 -16.016 -3.598 1 93.81 7 LYS B CA 1
ATOM 1554 C C . LYS B 1 7 ? -12.203 -16.312 -4.152 1 93.81 7 LYS B C 1
ATOM 1556 O O . LYS B 1 7 ? -11.289 -16.672 -3.4 1 93.81 7 LYS B O 1
ATOM 1561 N N . ILE B 1 8 ? -12.062 -16.172 -5.422 1 95.69 8 ILE B N 1
ATOM 1562 C CA . ILE B 1 8 ? -10.773 -16.406 -6.055 1 95.69 8 ILE B CA 1
ATOM 1563 C C . ILE B 1 8 ? -9.734 -15.461 -5.461 1 95.69 8 ILE B C 1
ATOM 1565 O O . ILE B 1 8 ? -8.633 -15.891 -5.086 1 95.69 8 ILE B O 1
ATOM 1569 N N . ILE B 1 9 ? -10.094 -14.211 -5.344 1 95.94 9 ILE B N 1
ATOM 1570 C CA . ILE B 1 9 ? -9.188 -13.203 -4.816 1 95.94 9 ILE B CA 1
ATOM 1571 C C . ILE B 1 9 ? -8.82 -13.539 -3.371 1 95.94 9 ILE B C 1
ATOM 1573 O O . ILE B 1 9 ? -7.652 -13.492 -2.992 1 95.94 9 ILE B O 1
ATOM 1577 N N . SER B 1 10 ? -9.82 -13.891 -2.635 1 94.44 10 SER B N 1
ATOM 1578 C CA . SER B 1 10 ? -9.602 -14.227 -1.232 1 94.44 10 SER B CA 1
ATOM 1579 C C . SER B 1 10 ? -8.656 -15.422 -1.092 1 94.44 10 SER B C 1
ATOM 1581 O O . SER B 1 10 ? -7.77 -15.422 -0.234 1 94.44 10 SER B O 1
ATOM 1583 N N . ILE B 1 11 ? -8.828 -16.422 -1.883 1 95.31 11 ILE B N 1
ATOM 1584 C CA . ILE B 1 11 ? -7.969 -17.594 -1.864 1 95.31 11 ILE B CA 1
ATOM 1585 C C . ILE B 1 11 ? -6.531 -17.188 -2.189 1 95.31 11 ILE B C 1
ATOM 1587 O O . ILE B 1 11 ? -5.594 -17.609 -1.506 1 95.31 11 ILE B O 1
ATOM 1591 N N . LEU B 1 12 ? -6.371 -16.344 -3.174 1 95.44 12 LEU B N 1
ATOM 1592 C CA . LEU B 1 12 ? -5.043 -15.891 -3.586 1 95.44 12 LEU B CA 1
ATOM 1593 C C . LEU B 1 12 ? -4.402 -15.023 -2.506 1 95.44 12 LEU B C 1
ATOM 1595 O O . LEU B 1 12 ? -3.184 -15.047 -2.326 1 95.44 12 LEU B O 1
ATOM 1599 N N . GLN B 1 13 ? -5.211 -14.281 -1.796 1 94.94 13 GLN B N 1
ATOM 1600 C CA . GLN B 1 13 ? -4.691 -13.445 -0.718 1 94.94 13 GLN B CA 1
ATOM 1601 C C . GLN B 1 13 ? -4.188 -14.297 0.443 1 94.94 13 GLN B C 1
ATOM 1603 O O . GLN B 1 13 ? -3.25 -13.906 1.145 1 94.94 13 GLN B O 1
ATOM 1608 N N . GLN B 1 14 ? -4.766 -15.414 0.596 1 93.06 14 GLN B N 1
ATOM 1609 C CA . GLN B 1 14 ? -4.324 -16.344 1.628 1 93.06 14 GLN B CA 1
ATOM 1610 C C . GLN B 1 14 ? -3.084 -17.125 1.184 1 93.06 14 GLN B C 1
ATOM 1612 O O . GLN B 1 14 ? -2.217 -17.438 2.002 1 93.06 14 GLN B O 1
ATOM 1617 N N . ASN B 1 15 ? -3.096 -17.375 -0.083 1 93.25 15 ASN B N 1
ATOM 1618 C CA . ASN B 1 15 ? -1.987 -18.094 -0.708 1 93.25 15 ASN B CA 1
ATOM 1619 C C . ASN B 1 15 ? -1.725 -17.594 -2.125 1 93.25 15 ASN B C 1
ATOM 1621 O O . ASN B 1 15 ? -2.287 -18.109 -3.088 1 93.25 15 ASN B O 1
ATOM 1625 N N . GLY B 1 16 ? -0.767 -16.719 -2.191 1 93.06 16 GLY B N 1
ATOM 1626 C CA . GLY B 1 16 ? -0.493 -16.062 -3.461 1 93.06 16 GLY B CA 1
ATOM 1627 C C . GLY B 1 16 ? 0.109 -17 -4.496 1 93.06 16 GLY B C 1
ATOM 1628 O O . GLY B 1 16 ? 0.119 -16.688 -5.688 1 93.06 16 GLY B O 1
ATOM 1629 N N . LYS B 1 17 ? 0.524 -18.172 -4.117 1 89.69 17 LYS B N 1
ATOM 1630 C CA . LYS B 1 17 ? 1.168 -19.125 -5.023 1 89.69 17 LYS B CA 1
ATOM 1631 C C . LYS B 1 17 ? 0.216 -20.25 -5.406 1 89.69 17 LYS B C 1
ATOM 1633 O O . LYS B 1 17 ? 0.62 -21.219 -6.055 1 89.69 17 LYS B O 1
ATOM 1638 N N . ALA B 1 18 ? -1.002 -20.125 -4.977 1 93.56 18 ALA B N 1
ATOM 1639 C CA . ALA B 1 18 ? -1.961 -21.188 -5.277 1 93.56 18 ALA B CA 1
ATOM 1640 C C . ALA B 1 18 ? -2.057 -21.422 -6.781 1 93.56 18 ALA B C 1
ATOM 1642 O O . ALA B 1 18 ? -2.146 -20.469 -7.566 1 93.56 18 ALA B O 1
ATOM 1643 N N . THR B 1 19 ? -2.029 -22.672 -7.176 1 92 19 THR B N 1
ATOM 1644 C CA . THR B 1 19 ? -2.162 -23.047 -8.578 1 92 19 THR B CA 1
ATOM 1645 C C . THR B 1 19 ? -3.627 -23 -9.016 1 92 19 THR B C 1
ATOM 1647 O O . THR B 1 19 ? -4.527 -22.984 -8.172 1 92 19 THR B O 1
ATOM 1650 N N . LEU B 1 20 ? -3.777 -23.016 -10.312 1 94.25 20 LEU B N 1
ATOM 1651 C CA . LEU B 1 20 ? -5.133 -23.047 -10.844 1 94.25 20 LEU B CA 1
ATOM 1652 C C . LEU B 1 20 ? -5.898 -24.25 -10.312 1 94.25 20 LEU B C 1
ATOM 1654 O O . LEU B 1 20 ? -7.074 -24.141 -9.961 1 94.25 20 LEU B O 1
ATOM 1658 N N . SER B 1 21 ? -5.191 -25.344 -10.234 1 95.19 21 SER B N 1
ATOM 1659 C CA . SER B 1 21 ? -5.812 -26.578 -9.766 1 95.19 21 SER B CA 1
ATOM 1660 C C . SER B 1 21 ? -6.227 -26.453 -8.297 1 95.19 21 SER B C 1
ATOM 1662 O O . SER B 1 21 ? -7.309 -26.906 -7.918 1 95.19 21 SER B O 1
ATOM 1664 N N . GLN B 1 22 ? -5.449 -25.922 -7.469 1 95.38 22 GLN B N 1
ATOM 1665 C CA . GLN B 1 22 ? -5.75 -25.734 -6.051 1 95.38 22 GLN B CA 1
ATOM 1666 C C . GLN B 1 22 ? -6.945 -24.812 -5.859 1 95.38 22 GLN B C 1
ATOM 1668 O O . GLN B 1 22 ? -7.824 -25.078 -5.035 1 95.38 22 GLN B O 1
ATOM 1673 N N . ILE B 1 23 ? -6.973 -23.766 -6.586 1 96.56 23 ILE B N 1
ATOM 1674 C CA . ILE B 1 23 ? -8.078 -22.828 -6.508 1 96.56 23 ILE B CA 1
ATOM 1675 C C . ILE B 1 23 ? -9.367 -23.5 -6.973 1 96.56 23 ILE B C 1
ATOM 1677 O O . ILE B 1 23 ? -10.414 -23.359 -6.332 1 96.56 23 ILE B O 1
ATOM 1681 N N . ALA B 1 24 ? -9.234 -24.203 -8.062 1 97 24 ALA B N 1
ATOM 1682 C CA . ALA B 1 24 ? -10.383 -24.906 -8.625 1 97 24 ALA B CA 1
ATOM 1683 C C . ALA B 1 24 ? -10.977 -25.875 -7.605 1 97 24 ALA B C 1
ATOM 1685 O O . ALA B 1 24 ? -12.203 -25.938 -7.441 1 97 24 ALA B O 1
ATOM 1686 N N . GLU B 1 25 ? -10.188 -26.594 -6.934 1 96.5 25 GLU B N 1
ATOM 1687 C CA . GLU B 1 25 ? -10.625 -27.547 -5.918 1 96.5 25 GLU B CA 1
ATOM 1688 C C . GLU B 1 25 ? -11.391 -26.844 -4.797 1 96.5 25 GLU B C 1
ATOM 1690 O O . GLU B 1 25 ? -12.445 -27.312 -4.367 1 96.5 25 GLU B O 1
ATOM 1695 N N . LYS B 1 26 ? -10.891 -25.766 -4.352 1 94.75 26 LYS B N 1
ATOM 1696 C CA . LYS B 1 26 ? -11.523 -25.031 -3.268 1 94.75 26 LYS B CA 1
ATOM 1697 C C . LYS B 1 26 ? -12.836 -24.406 -3.719 1 94.75 26 LYS B C 1
ATOM 1699 O O . LYS B 1 26 ? -13.766 -24.25 -2.918 1 94.75 26 LYS B O 1
ATOM 1704 N N . MET B 1 27 ? -12.961 -24.141 -4.977 1 94.5 27 MET B N 1
ATOM 1705 C CA . MET B 1 27 ? -14.109 -23.422 -5.504 1 94.5 27 MET B CA 1
ATOM 1706 C C . MET B 1 27 ? -15.156 -24.375 -6.051 1 94.5 27 MET B C 1
ATOM 1708 O O . MET B 1 27 ? -16.312 -23.984 -6.27 1 94.5 27 MET B O 1
ATOM 1712 N N . GLY B 1 28 ? -14.789 -25.562 -6.309 1 94.5 28 GLY B N 1
ATOM 1713 C CA . GLY B 1 28 ? -15.68 -26.469 -7 1 94.5 28 GLY B CA 1
ATOM 1714 C C . GLY B 1 28 ? -15.875 -26.125 -8.461 1 94.5 28 GLY B C 1
ATOM 1715 O O . GLY B 1 28 ? -17 -26.188 -8.977 1 94.5 28 GLY B O 1
ATOM 1716 N N . MET B 1 29 ? -14.922 -25.625 -9.07 1 95.31 29 MET B N 1
ATOM 1717 C CA . MET B 1 29 ? -14.914 -25.266 -10.484 1 95.31 29 MET B CA 1
ATOM 1718 C C . MET B 1 29 ? -13.805 -26.016 -11.219 1 95.31 29 MET B C 1
ATOM 1720 O O . MET B 1 29 ? -12.961 -26.656 -10.594 1 95.31 29 MET B O 1
ATOM 1724 N N . SER B 1 30 ? -13.914 -25.906 -12.523 1 95.94 30 SER B N 1
ATOM 1725 C CA . SER B 1 30 ? -12.82 -26.453 -13.32 1 95.94 30 SER B CA 1
ATOM 1726 C C . SER B 1 30 ? -11.633 -25.484 -13.344 1 95.94 30 SER B C 1
ATOM 1728 O O . SER B 1 30 ? -11.812 -24.281 -13.195 1 95.94 30 SER B O 1
ATOM 1730 N N . ALA B 1 31 ? -10.484 -26.094 -13.547 1 95.94 31 ALA B N 1
ATOM 1731 C CA . ALA B 1 31 ? -9.281 -25.266 -13.672 1 95.94 31 ALA B CA 1
ATOM 1732 C C . ALA B 1 31 ? -9.43 -24.25 -14.805 1 95.94 31 ALA B C 1
ATOM 1734 O O . ALA B 1 31 ? -8.961 -23.125 -14.703 1 95.94 31 ALA B O 1
ATOM 1735 N N . MET B 1 32 ? -10.008 -24.688 -15.844 1 96.12 32 MET B N 1
ATOM 1736 C CA . MET B 1 32 ? -10.219 -23.797 -16.984 1 96.12 32 MET B CA 1
ATOM 1737 C C . MET B 1 32 ? -11.156 -22.656 -16.609 1 96.12 32 MET B C 1
ATOM 1739 O O . MET B 1 32 ? -10.945 -21.516 -17.031 1 96.12 32 MET B O 1
ATOM 1743 N N . GLY B 1 33 ? -12.211 -22.906 -15.891 1 96.06 33 GLY B N 1
ATOM 1744 C CA . GLY B 1 33 ? -13.109 -21.875 -15.406 1 96.06 33 GLY B CA 1
ATOM 1745 C C . GLY B 1 33 ? -12.422 -20.828 -14.547 1 96.06 33 GLY B C 1
ATOM 1746 O O . GLY B 1 33 ? -12.648 -19.625 -14.703 1 96.06 33 GLY B O 1
ATOM 1747 N N . VAL B 1 34 ? -11.602 -21.344 -13.641 1 96.56 34 VAL B N 1
ATOM 1748 C CA . VAL B 1 34 ? -10.828 -20.453 -12.773 1 96.56 34 VAL B CA 1
ATOM 1749 C C . VAL B 1 34 ? -9.898 -19.594 -13.617 1 96.56 34 VAL B C 1
ATOM 1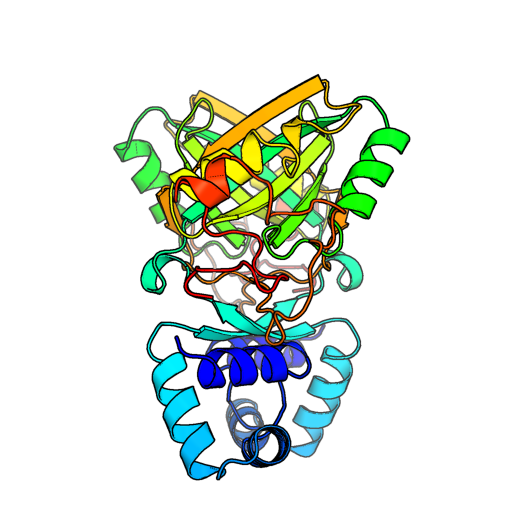751 O O . VAL B 1 34 ? -9.781 -18.375 -13.391 1 96.56 34 VAL B O 1
ATOM 1754 N N . LYS B 1 35 ? -9.211 -20.219 -14.562 1 95.81 35 LYS B N 1
ATOM 1755 C CA . LYS B 1 35 ? -8.273 -19.5 -15.414 1 95.81 35 LYS B CA 1
ATOM 1756 C C . LYS B 1 35 ? -8.969 -18.359 -16.156 1 95.81 35 LYS B C 1
ATOM 1758 O O . LYS B 1 35 ? -8.453 -17.234 -16.203 1 95.81 35 LYS B O 1
ATOM 1763 N N . LYS B 1 36 ? -10.078 -18.641 -16.719 1 96.62 36 LYS B N 1
ATOM 1764 C CA . LYS B 1 36 ? -10.828 -17.625 -17.453 1 96.62 36 LYS B CA 1
ATOM 1765 C C . LYS B 1 36 ? -11.18 -16.438 -16.562 1 96.62 36 LYS B C 1
ATOM 1767 O O . LYS B 1 36 ? -11.031 -15.281 -16.969 1 96.62 36 LYS B O 1
ATOM 1772 N N . ARG B 1 37 ? -11.609 -16.781 -15.414 1 96.06 37 ARG B N 1
ATOM 1773 C CA . ARG B 1 37 ? -11.984 -15.727 -14.469 1 96.06 37 ARG B CA 1
ATOM 1774 C C . ARG B 1 37 ? -10.766 -14.93 -14.023 1 96.06 37 ARG B C 1
ATOM 1776 O O . ARG B 1 37 ? -10.82 -13.703 -13.938 1 96.06 37 ARG B O 1
ATOM 1783 N N . LEU B 1 38 ? -9.734 -15.625 -13.727 1 95 38 LEU B N 1
ATOM 1784 C CA . LEU B 1 38 ? -8.508 -14.969 -13.297 1 95 38 LEU B CA 1
ATOM 1785 C C . LEU B 1 38 ? -7.965 -14.062 -14.406 1 95 38 LEU B C 1
ATOM 1787 O O . LEU B 1 38 ? -7.531 -12.938 -14.133 1 95 38 LEU B O 1
ATOM 1791 N N . ASP B 1 39 ? -8 -14.547 -15.625 1 95.19 39 ASP B N 1
ATOM 1792 C CA . ASP B 1 39 ? -7.562 -13.75 -16.766 1 95.19 39 ASP B CA 1
ATOM 1793 C C . ASP B 1 39 ? -8.375 -12.461 -16.875 1 95.19 39 ASP B C 1
ATOM 1795 O O . ASP B 1 39 ? -7.816 -11.391 -17.141 1 95.19 39 ASP B O 1
ATOM 1799 N N . LYS B 1 40 ? -9.625 -12.578 -16.672 1 95.94 40 LYS B N 1
ATOM 1800 C CA . LYS B 1 40 ? -10.5 -11.414 -16.719 1 95.94 40 LYS B CA 1
ATOM 1801 C C . LYS B 1 40 ? -10.188 -10.438 -15.594 1 95.94 40 LYS B C 1
ATOM 1803 O O . LYS B 1 40 ? -10.141 -9.227 -15.805 1 95.94 40 LYS B O 1
ATOM 1808 N N . LEU B 1 41 ? -9.984 -10.992 -14.406 1 95.25 41 LEU B N 1
ATOM 1809 C CA . LEU B 1 41 ? -9.656 -10.164 -13.242 1 95.25 41 LEU B CA 1
ATOM 1810 C C . LEU B 1 41 ? -8.352 -9.414 -13.461 1 95.25 41 LEU B C 1
ATOM 1812 O O . LEU B 1 41 ? -8.234 -8.242 -13.102 1 95.25 41 LEU B O 1
ATOM 1816 N N . GLU B 1 42 ? -7.461 -10.023 -14.047 1 94.38 42 GLU B N 1
ATOM 1817 C CA . GLU B 1 42 ? -6.117 -9.484 -14.219 1 94.38 42 GLU B CA 1
ATOM 1818 C C . GLU B 1 42 ? -6.086 -8.422 -15.32 1 94.38 42 GLU B C 1
ATOM 1820 O O . GLU B 1 42 ? -5.098 -7.707 -15.469 1 94.38 42 GLU B O 1
ATOM 1825 N N . LYS B 1 43 ? -7.156 -8.453 -16.062 1 93.44 43 LYS B N 1
ATOM 1826 C CA . LYS B 1 43 ? -7.27 -7.395 -17.062 1 93.44 43 LYS B CA 1
ATOM 1827 C C . LYS B 1 43 ? -7.672 -6.07 -16.422 1 93.44 43 LYS B C 1
ATOM 1829 O O . LYS B 1 43 ? -8.781 -5.582 -16.625 1 93.44 43 LYS B O 1
ATOM 1834 N N . GLY B 1 44 ? -6.855 -5.641 -15.445 1 92.56 44 GLY B N 1
ATOM 1835 C CA . GLY B 1 44 ? -6.992 -4.289 -14.93 1 92.56 44 GLY B CA 1
ATOM 1836 C C . GLY B 1 44 ? -7.578 -4.238 -13.531 1 92.56 44 GLY B C 1
ATOM 1837 O O . GLY B 1 44 ? -7.48 -3.217 -12.844 1 92.56 44 GLY B O 1
ATOM 1838 N N . LYS B 1 45 ? -8.172 -5.32 -13.023 1 95.06 45 LYS B N 1
ATOM 1839 C CA . LYS B 1 45 ? -8.859 -5.258 -11.734 1 95.06 45 LYS B CA 1
ATOM 1840 C C . LYS B 1 45 ? -7.934 -5.656 -10.594 1 95.06 45 LYS B C 1
ATOM 1842 O O . LYS B 1 45 ? -8.023 -5.113 -9.492 1 95.06 45 LYS B O 1
ATOM 1847 N N . ILE B 1 46 ? -7.094 -6.66 -10.922 1 96.81 46 ILE B N 1
ATOM 1848 C CA . ILE B 1 46 ? -6.164 -7.098 -9.883 1 96.81 46 ILE B CA 1
ATOM 1849 C C . ILE B 1 46 ? -4.766 -7.266 -10.477 1 96.81 46 ILE B C 1
ATOM 1851 O O . ILE B 1 46 ? -4.613 -7.391 -11.695 1 96.81 46 ILE B O 1
ATOM 1855 N N . LYS B 1 47 ? -3.77 -7.234 -9.625 1 96.69 47 LYS B N 1
ATOM 1856 C CA . LYS B 1 47 ? -2.375 -7.48 -9.984 1 96.69 47 LYS B CA 1
ATOM 1857 C C . LYS B 1 47 ? -1.681 -8.344 -8.938 1 96.69 47 LYS B C 1
ATOM 1859 O O . LYS B 1 47 ? -1.597 -7.965 -7.766 1 96.69 47 LYS B O 1
ATOM 1864 N N . LEU B 1 48 ? -1.315 -9.508 -9.375 1 96.06 48 LEU B N 1
ATOM 1865 C CA . LEU B 1 48 ? -0.521 -10.359 -8.5 1 96.06 48 LEU B CA 1
ATOM 1866 C C . LEU B 1 48 ? 0.927 -9.883 -8.445 1 96.06 48 LEU B C 1
ATOM 1868 O O . LEU B 1 48 ? 1.585 -9.758 -9.477 1 96.06 48 LEU B O 1
ATOM 1872 N N . THR B 1 49 ? 1.438 -9.57 -7.262 1 96.69 49 THR B N 1
ATOM 1873 C CA . THR B 1 49 ? 2.785 -9.023 -7.125 1 96.69 49 THR B CA 1
ATOM 1874 C C . THR B 1 49 ? 3.352 -9.32 -5.742 1 96.69 49 THR B C 1
ATOM 1876 O O . THR B 1 49 ? 2.598 -9.516 -4.785 1 96.69 49 THR B O 1
ATOM 1879 N N . PRO B 1 50 ? 4.648 -9.461 -5.637 1 96.88 50 PRO B N 1
ATOM 1880 C CA . PRO B 1 50 ? 5.25 -9.586 -4.309 1 96.88 50 PRO B CA 1
ATOM 1881 C C . PRO B 1 50 ? 5.332 -8.242 -3.574 1 96.88 50 PRO B C 1
ATOM 1883 O O . PRO B 1 50 ? 5.711 -7.234 -4.172 1 96.88 50 PRO B O 1
ATOM 1886 N N . LEU B 1 51 ? 4.867 -8.242 -2.379 1 96.75 51 LEU B N 1
ATOM 1887 C CA . LEU B 1 51 ? 5.066 -7.129 -1.453 1 96.75 51 LEU B CA 1
ATOM 1888 C C . LEU B 1 51 ? 6.254 -7.395 -0.535 1 96.75 51 LEU B C 1
ATOM 1890 O O . LEU B 1 51 ? 6.57 -8.555 -0.24 1 96.75 51 LEU B O 1
ATOM 1894 N N . LEU B 1 52 ? 6.902 -6.363 -0.092 1 96.56 52 LEU B N 1
ATOM 1895 C CA . LEU B 1 52 ? 8.078 -6.512 0.755 1 96.56 52 LEU B CA 1
ATOM 1896 C C . LEU B 1 52 ? 7.746 -6.207 2.211 1 96.56 52 LEU B C 1
ATOM 1898 O O . LEU B 1 52 ? 7.051 -5.227 2.5 1 96.56 52 LEU B O 1
ATOM 1902 N N . ASN B 1 53 ? 8.195 -7.066 3.061 1 96.31 53 ASN B N 1
ATOM 1903 C CA . ASN B 1 53 ? 8.047 -6.863 4.5 1 96.31 53 ASN B CA 1
ATOM 1904 C C . ASN B 1 53 ? 9.062 -5.848 5.027 1 96.31 53 ASN B C 1
ATOM 1906 O O . ASN B 1 53 ? 10.227 -6.184 5.246 1 96.31 53 ASN B O 1
ATOM 1910 N N . VAL B 1 54 ? 8.609 -4.688 5.305 1 95.12 54 VAL B N 1
ATOM 1911 C CA . VAL B 1 54 ? 9.531 -3.604 5.629 1 95.12 54 VAL B CA 1
ATOM 1912 C C . VAL B 1 54 ? 10.117 -3.826 7.023 1 95.12 54 VAL B C 1
ATOM 1914 O O . VAL B 1 54 ? 11.258 -3.447 7.293 1 95.12 54 VAL B O 1
ATOM 1917 N N . GLU B 1 55 ? 9.383 -4.422 7.898 1 93.5 55 GLU B N 1
ATOM 1918 C CA . GLU B 1 55 ? 9.875 -4.707 9.242 1 93.5 55 GLU B CA 1
ATOM 1919 C C . GLU B 1 55 ? 10.984 -5.754 9.211 1 93.5 55 GLU B C 1
ATOM 1921 O O . GLU B 1 55 ? 12.062 -5.543 9.766 1 93.5 55 GLU B O 1
ATOM 1926 N N . GLU B 1 56 ? 10.742 -6.805 8.539 1 93.19 56 GLU B N 1
ATOM 1927 C CA . GLU B 1 56 ? 11.711 -7.887 8.438 1 93.19 56 GLU B CA 1
ATOM 1928 C C . GLU B 1 56 ? 12.984 -7.43 7.727 1 93.19 56 GLU B C 1
ATOM 1930 O O . GLU B 1 56 ? 14.078 -7.871 8.062 1 93.19 56 GLU B O 1
ATOM 1935 N N . LEU B 1 57 ? 12.828 -6.535 6.77 1 93.62 57 LEU B N 1
ATOM 1936 C CA . LEU B 1 57 ? 13.961 -6.102 5.953 1 93.62 57 LEU B CA 1
ATOM 1937 C C . LEU B 1 57 ? 14.648 -4.891 6.578 1 93.62 57 LEU B C 1
ATOM 1939 O O . LEU B 1 57 ? 15.656 -4.406 6.055 1 93.62 57 LEU B O 1
ATOM 1943 N N . GLY B 1 58 ? 14.109 -4.387 7.648 1 92.19 58 GLY B N 1
ATOM 1944 C CA . GLY B 1 58 ? 14.703 -3.25 8.336 1 92.19 58 GLY B CA 1
ATOM 1945 C C . GLY B 1 58 ? 14.578 -1.953 7.555 1 92.19 58 GLY B C 1
ATOM 1946 O O . GLY B 1 58 ? 15.492 -1.128 7.566 1 92.19 58 GLY B O 1
ATOM 1947 N N . ILE B 1 59 ? 13.547 -1.849 6.805 1 93.5 59 ILE B N 1
ATOM 1948 C CA . ILE B 1 59 ? 13.281 -0.665 5.996 1 93.5 59 ILE B CA 1
ATOM 1949 C C . ILE B 1 59 ? 12.453 0.335 6.805 1 93.5 59 ILE B C 1
ATOM 1951 O O . ILE B 1 59 ? 11.5 -0.046 7.484 1 93.5 59 ILE B O 1
ATOM 1955 N N . ILE B 1 60 ? 12.859 1.521 6.73 1 93.56 60 ILE B N 1
ATOM 1956 C CA . ILE B 1 60 ? 12.141 2.609 7.379 1 93.56 60 ILE B CA 1
ATOM 1957 C C . ILE B 1 60 ? 11.188 3.262 6.379 1 93.56 60 ILE B C 1
ATOM 1959 O O . ILE B 1 60 ? 11.539 3.455 5.211 1 93.56 60 ILE B O 1
ATOM 1963 N N . THR B 1 61 ? 10.008 3.588 6.867 1 95.62 61 THR B N 1
ATOM 1964 C CA . THR B 1 61 ? 9.023 4.238 6.008 1 95.62 61 THR B CA 1
ATOM 1965 C C . THR B 1 61 ? 8.5 5.516 6.656 1 95.62 61 THR B C 1
ATOM 1967 O O . THR B 1 61 ? 8.68 5.727 7.859 1 95.62 61 THR B O 1
ATOM 1970 N N . ALA B 1 62 ? 7.957 6.367 5.82 1 95.75 62 ALA B N 1
ATOM 1971 C CA . ALA B 1 62 ? 7.406 7.625 6.312 1 95.75 62 ALA B CA 1
ATOM 1972 C C . ALA B 1 62 ? 6.27 8.117 5.418 1 95.75 62 ALA B C 1
ATOM 1974 O O . ALA B 1 62 ? 6.25 7.824 4.219 1 95.75 62 ALA B O 1
ATOM 1975 N N . VAL B 1 63 ? 5.355 8.797 6.035 1 96.06 63 VAL B N 1
ATOM 1976 C CA . VAL B 1 63 ? 4.348 9.562 5.312 1 96.06 63 VAL B CA 1
ATOM 1977 C C . VAL B 1 63 ? 4.809 11.008 5.164 1 96.06 63 VAL B C 1
ATOM 1979 O O . VAL B 1 63 ? 5.191 11.648 6.145 1 96.06 63 VAL B O 1
ATOM 1982 N N . VAL B 1 64 ? 4.797 11.484 3.963 1 94.88 64 VAL B N 1
ATOM 1983 C CA . VAL B 1 64 ? 5.105 12.891 3.695 1 94.88 64 VAL B CA 1
ATOM 1984 C C . VAL B 1 64 ? 3.834 13.633 3.301 1 94.88 64 VAL B C 1
ATOM 1986 O O . VAL B 1 64 ? 3.162 13.258 2.334 1 94.88 64 VAL B O 1
ATOM 1989 N N . ALA B 1 65 ? 3.488 14.594 4.078 1 95.75 65 ALA B N 1
ATOM 1990 C CA . ALA B 1 65 ? 2.338 15.453 3.797 1 95.75 65 ALA B CA 1
ATOM 1991 C C . ALA B 1 65 ? 2.781 16.797 3.246 1 95.75 65 ALA B C 1
ATOM 1993 O O . ALA B 1 65 ? 3.646 17.469 3.824 1 95.75 65 ALA B O 1
ATOM 1994 N N . MET B 1 66 ? 2.135 17.219 2.086 1 96.19 66 MET B N 1
ATOM 1995 C CA . MET B 1 66 ? 2.576 18.438 1.432 1 96.19 66 MET B CA 1
ATOM 1996 C C . MET B 1 66 ? 1.383 19.297 1.009 1 96.19 66 MET B C 1
ATOM 1998 O O . MET B 1 66 ? 0.325 18.75 0.668 1 96.19 66 MET B O 1
ATOM 2002 N N . GLU B 1 67 ? 1.583 20.516 1.149 1 96.56 67 GLU B N 1
ATOM 2003 C CA . GLU B 1 67 ? 0.72 21.484 0.497 1 96.56 67 GLU B CA 1
ATOM 2004 C C . GLU B 1 67 ? 1.407 22.109 -0.718 1 96.56 67 GLU B C 1
ATOM 2006 O O . GLU B 1 67 ? 2.414 22.812 -0.581 1 96.56 67 GLU B O 1
ATOM 2011 N N . VAL B 1 68 ? 0.846 21.812 -1.869 1 95.06 68 VAL B N 1
ATOM 2012 C CA . VAL B 1 68 ? 1.419 22.297 -3.121 1 95.06 68 VAL B CA 1
ATOM 2013 C C . VAL B 1 68 ? 0.565 23.422 -3.676 1 95.06 68 VAL B C 1
ATOM 2015 O O . VAL B 1 68 ? -0.666 23.359 -3.656 1 95.06 68 VAL B O 1
ATOM 2018 N N . GLU B 1 69 ? 1.159 24.406 -4.176 1 94.81 69 GLU B N 1
ATOM 2019 C CA . GLU B 1 69 ? 0.524 25.688 -4.422 1 94.81 69 GLU B CA 1
ATOM 2020 C C . GLU B 1 69 ? -0.406 25.625 -5.629 1 94.81 69 GLU B C 1
ATOM 2022 O O . GLU B 1 69 ? -1.357 26.406 -5.73 1 94.81 69 GLU B O 1
ATOM 2027 N N . SER B 1 70 ? -0.05 24.781 -6.586 1 93.31 70 SER B N 1
ATOM 2028 C CA . SER B 1 70 ? -0.834 24.75 -7.816 1 93.31 70 SER B CA 1
ATOM 2029 C C . SER B 1 70 ? -0.854 23.359 -8.422 1 93.31 70 SER B C 1
ATOM 2031 O O . SER B 1 70 ? -0.008 22.516 -8.102 1 93.31 70 SER B O 1
ATOM 2033 N N . SER B 1 71 ? -1.83 23.172 -9.266 1 92.25 71 SER B N 1
ATOM 2034 C CA . SER B 1 71 ? -1.93 21.906 -9.984 1 92.25 71 SER B CA 1
ATOM 2035 C C . SER B 1 71 ? -0.72 21.688 -10.883 1 92.25 71 SER B C 1
ATOM 2037 O O . SER B 1 71 ? -0.271 20.562 -11.07 1 92.25 71 SER B O 1
ATOM 2039 N N . ASP B 1 72 ? -0.252 22.734 -11.406 1 94.69 72 ASP B N 1
ATOM 2040 C CA . ASP B 1 72 ? 0.929 22.656 -12.266 1 94.69 72 ASP B CA 1
ATOM 2041 C C . ASP B 1 72 ? 2.15 22.203 -11.469 1 94.69 72 ASP B C 1
ATOM 2043 O O . ASP B 1 72 ? 2.896 21.328 -11.906 1 94.69 72 ASP B O 1
ATOM 2047 N N . ALA B 1 73 ? 2.289 22.812 -10.344 1 94.62 73 ALA B N 1
ATOM 2048 C CA . ALA B 1 73 ? 3.395 22.422 -9.477 1 94.62 73 ALA B CA 1
ATOM 2049 C C . ALA B 1 73 ? 3.266 20.953 -9.062 1 94.62 73 ALA B C 1
ATOM 2051 O O . ALA B 1 73 ? 4.258 20.219 -9.039 1 94.62 73 ALA B O 1
ATOM 2052 N N . LEU B 1 74 ? 2.076 20.609 -8.781 1 94 74 LEU B N 1
ATOM 2053 C CA . LEU B 1 74 ? 1.794 19.234 -8.383 1 94 74 LEU B CA 1
ATOM 2054 C C . LEU B 1 74 ? 2.168 18.266 -9.492 1 94 74 LEU B C 1
ATOM 2056 O O . LEU B 1 74 ? 2.838 17.25 -9.242 1 94 74 LEU B O 1
ATOM 2060 N N . ARG B 1 75 ? 1.78 18.531 -10.664 1 94 75 ARG B N 1
ATOM 2061 C CA . ARG B 1 75 ? 2.09 17.688 -11.812 1 94 75 ARG B CA 1
ATOM 2062 C C . ARG B 1 75 ? 3.596 17.594 -12.031 1 94 75 ARG B C 1
ATOM 2064 O O . ARG B 1 75 ? 4.113 16.5 -12.312 1 94 75 ARG B O 1
ATOM 2071 N N . LYS B 1 76 ? 4.293 18.641 -11.883 1 94.44 76 LYS B N 1
ATOM 2072 C CA . LYS B 1 76 ? 5.742 18.656 -12.07 1 94.44 76 LYS B CA 1
ATOM 2073 C C . LYS B 1 76 ? 6.445 17.781 -11.039 1 94.44 76 LYS B C 1
ATOM 2075 O O . LYS B 1 76 ? 7.398 17.078 -11.367 1 94.44 76 LYS B O 1
ATOM 2080 N N . ILE B 1 77 ? 5.98 17.859 -9.852 1 93.12 77 ILE B N 1
ATOM 2081 C CA . ILE B 1 77 ? 6.559 17.062 -8.781 1 93.12 77 ILE B CA 1
ATOM 2082 C C . ILE B 1 77 ? 6.348 15.578 -9.078 1 93.12 77 ILE B C 1
ATOM 2084 O O . ILE B 1 77 ? 7.285 14.781 -8.992 1 93.12 77 ILE B O 1
ATOM 2088 N N . ILE B 1 78 ? 5.148 15.203 -9.422 1 93.56 78 ILE B N 1
ATOM 2089 C CA . ILE B 1 78 ? 4.809 13.812 -9.695 1 93.56 78 ILE B CA 1
ATOM 2090 C C . ILE B 1 78 ? 5.617 13.312 -10.891 1 93.56 78 ILE B C 1
ATOM 2092 O O . ILE B 1 78 ? 6.152 12.203 -10.867 1 93.56 78 ILE B O 1
ATOM 2096 N N . GLU B 1 79 ? 5.75 14.133 -11.883 1 93.31 79 GLU B N 1
ATOM 2097 C CA . GLU B 1 79 ? 6.516 13.758 -13.07 1 93.31 79 GLU B CA 1
ATOM 2098 C C . GLU B 1 79 ? 7.992 13.562 -12.734 1 93.31 79 GLU B C 1
ATOM 2100 O O . GLU B 1 79 ? 8.617 12.602 -13.195 1 93.31 79 GLU B O 1
ATOM 2105 N N . LYS B 1 80 ? 8.5 14.422 -11.953 1 91.56 80 LYS B N 1
ATOM 2106 C CA . LYS B 1 80 ? 9.914 14.359 -11.594 1 91.56 80 LYS B CA 1
ATOM 2107 C C . LYS B 1 80 ? 10.234 13.086 -10.812 1 91.56 80 LYS B C 1
ATOM 2109 O O . LYS B 1 80 ? 11.297 12.492 -10.992 1 91.56 80 LYS B O 1
ATOM 2114 N N . P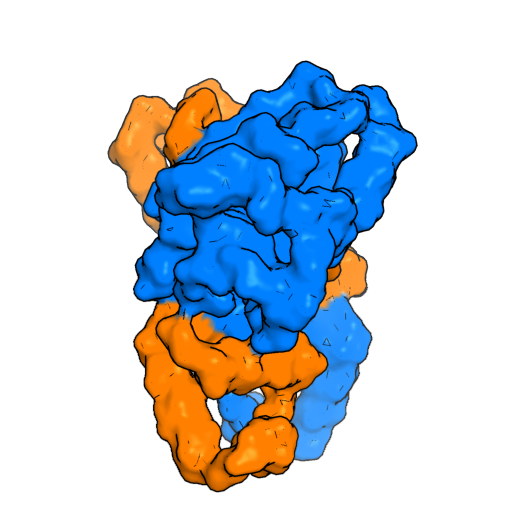HE B 1 81 ? 9.289 12.664 -10.016 1 91.88 81 PHE B N 1
ATOM 2115 C CA . PHE B 1 81 ? 9.578 11.562 -9.109 1 91.88 81 PHE B CA 1
ATOM 2116 C C . PHE B 1 81 ? 8.836 10.297 -9.539 1 91.88 81 PHE B C 1
ATOM 2118 O O . PHE B 1 81 ? 8.734 9.344 -8.773 1 91.88 81 PHE B O 1
ATOM 2125 N N . ARG B 1 82 ? 8.367 10.273 -10.68 1 88.31 82 ARG B N 1
ATOM 2126 C CA . ARG B 1 82 ? 7.555 9.18 -11.195 1 88.31 82 ARG B CA 1
ATOM 2127 C C . ARG B 1 82 ? 8.32 7.863 -11.156 1 88.31 82 ARG B C 1
ATOM 2129 O O . ARG B 1 82 ? 7.746 6.809 -10.867 1 88.31 82 ARG B O 1
ATOM 2136 N N . ASP B 1 83 ? 9.578 7.938 -11.383 1 88.69 83 ASP B N 1
ATOM 2137 C CA . ASP B 1 83 ? 10.375 6.715 -11.445 1 88.69 83 ASP B CA 1
ATOM 2138 C C . ASP B 1 83 ? 11.305 6.598 -10.242 1 88.69 83 ASP B C 1
ATOM 2140 O O . ASP B 1 83 ? 12.266 5.824 -10.266 1 88.69 83 ASP B O 1
ATOM 2144 N N . CYS B 1 84 ? 11.023 7.398 -9.266 1 90.12 84 CYS B N 1
ATOM 2145 C CA . CYS B 1 84 ? 11.82 7.32 -8.047 1 90.12 84 CYS B CA 1
ATOM 2146 C C . CYS B 1 84 ? 11.484 6.059 -7.254 1 90.12 84 CYS B C 1
ATOM 2148 O O . CYS B 1 84 ? 10.359 5.898 -6.777 1 90.12 84 CYS B O 1
ATOM 2150 N N . PRO B 1 85 ? 12.508 5.215 -7.031 1 90.56 85 PRO B N 1
ATOM 2151 C CA . PRO B 1 85 ? 12.227 3.955 -6.344 1 90.56 85 PRO B CA 1
ATOM 2152 C C . PRO B 1 85 ? 11.891 4.152 -4.867 1 90.56 85 PRO B C 1
ATOM 2154 O O . PRO B 1 85 ? 11.266 3.283 -4.25 1 90.56 85 PRO B O 1
ATOM 2157 N N . ARG B 1 86 ? 12.273 5.254 -4.305 1 92.69 86 ARG B N 1
ATOM 2158 C CA . ARG B 1 86 ? 12.07 5.484 -2.877 1 92.69 86 ARG B CA 1
ATOM 2159 C C . ARG B 1 86 ? 10.617 5.863 -2.584 1 92.69 86 ARG B C 1
ATOM 2161 O O . ARG B 1 86 ? 10.188 5.848 -1.429 1 92.69 86 ARG B O 1
ATOM 2168 N N . ILE B 1 87 ? 9.93 6.223 -3.652 1 93.5 87 ILE B N 1
ATOM 2169 C CA . ILE B 1 87 ? 8.523 6.566 -3.492 1 93.5 87 ILE B CA 1
ATOM 2170 C C . ILE B 1 87 ? 7.656 5.328 -3.725 1 93.5 87 ILE B C 1
ATOM 2172 O O . ILE B 1 87 ? 7.695 4.727 -4.801 1 93.5 87 ILE B O 1
ATOM 2176 N N . ILE B 1 88 ? 6.887 5.016 -2.719 1 94.62 88 ILE B N 1
ATOM 2177 C CA . ILE B 1 88 ? 6.004 3.859 -2.82 1 94.62 88 ILE B CA 1
ATOM 2178 C C . ILE B 1 88 ? 4.711 4.258 -3.529 1 94.62 88 ILE B C 1
ATOM 2180 O O . ILE B 1 88 ? 4.281 3.586 -4.473 1 94.62 88 ILE B O 1
ATOM 2184 N N . LYS B 1 89 ? 4.105 5.348 -3.102 1 95.25 89 LYS B N 1
ATOM 2185 C CA . LYS B 1 89 ? 2.865 5.871 -3.67 1 95.25 89 LYS B CA 1
ATOM 2186 C C . LYS B 1 89 ? 2.773 7.383 -3.488 1 95.25 89 LYS B C 1
ATOM 2188 O O . LYS B 1 89 ? 3.275 7.926 -2.502 1 95.25 89 LYS B O 1
ATOM 2193 N N . PHE B 1 90 ? 2.123 8.023 -4.488 1 94.94 90 PHE B N 1
ATOM 2194 C CA . PHE B 1 90 ? 1.61 9.383 -4.328 1 94.94 90 PHE B CA 1
ATOM 2195 C C . PHE B 1 90 ? 0.091 9.375 -4.215 1 94.94 90 PHE B C 1
ATOM 2197 O O . PHE B 1 90 ? -0.591 8.688 -4.977 1 94.94 90 PHE B O 1
ATOM 2204 N N . PHE B 1 91 ? -0.376 10.078 -3.258 1 96.56 91 PHE B N 1
ATOM 2205 C CA . PHE B 1 91 ? -1.81 10.289 -3.098 1 96.56 91 PHE B CA 1
ATOM 2206 C C . PHE B 1 91 ? -2.162 11.766 -3.262 1 96.56 91 PHE B C 1
ATOM 2208 O O . PHE B 1 91 ? -1.806 12.594 -2.418 1 96.56 91 PHE B O 1
ATOM 2215 N N . VAL B 1 92 ? -2.818 12.117 -4.348 1 96 92 VAL B N 1
ATOM 2216 C CA . VAL B 1 92 ? -3.334 13.469 -4.512 1 96 92 VAL B CA 1
ATOM 2217 C C . VAL B 1 92 ? -4.664 13.609 -3.773 1 96 92 VAL B C 1
ATOM 2219 O O . VAL B 1 92 ? -5.602 12.852 -4.023 1 96 92 VAL B O 1
ATOM 2222 N N . THR B 1 93 ? -4.676 14.555 -2.912 1 96.06 93 THR B N 1
ATOM 2223 C CA . THR B 1 93 ? -5.836 14.664 -2.037 1 96.06 93 THR B CA 1
ATOM 2224 C C . THR B 1 93 ? -6.422 16.078 -2.082 1 96.06 93 THR B C 1
ATOM 2226 O O . THR B 1 93 ? -5.879 16.953 -2.754 1 96.06 93 THR B O 1
ATOM 2229 N N . THR B 1 94 ? -7.613 16.125 -1.419 1 90.44 94 THR B N 1
ATOM 2230 C CA . THR B 1 94 ? -8.219 17.422 -1.138 1 90.44 94 THR B CA 1
ATOM 2231 C C . THR B 1 94 ? -8.086 17.766 0.342 1 90.44 94 THR B C 1
ATOM 2233 O O . THR B 1 94 ? -8.031 16.875 1.192 1 90.44 94 THR B O 1
ATOM 2236 N N . GLY B 1 95 ? -7.934 19.094 0.583 1 88.06 95 GLY B N 1
ATOM 2237 C CA . GLY B 1 95 ? -7.789 19.531 1.962 1 88.06 95 GLY B CA 1
ATOM 2238 C C . GLY B 1 95 ? -6.57 20.406 2.186 1 88.06 95 GLY B C 1
ATOM 2239 O O . GLY B 1 95 ? -6.02 20.969 1.235 1 88.06 95 GLY B O 1
ATOM 2240 N N . SER B 1 96 ? -6.18 20.469 3.48 1 91.62 96 SER B N 1
ATOM 2241 C CA . SER B 1 96 ? -5.055 21.344 3.82 1 91.62 96 SER B CA 1
ATOM 2242 C C . SER B 1 96 ? -3.752 20.797 3.234 1 91.62 96 SER B C 1
ATOM 2244 O O . SER B 1 96 ? -2.867 21.578 2.865 1 91.62 96 SER B O 1
ATOM 2246 N N . TYR B 1 97 ? -3.59 19.484 3.242 1 95.25 97 TYR B N 1
ATOM 2247 C CA . TYR B 1 97 ? -2.568 18.812 2.439 1 95.25 97 TYR B CA 1
ATOM 2248 C C . TYR B 1 97 ? -3.16 18.266 1.148 1 95.25 97 TYR B C 1
ATOM 2250 O O . TYR B 1 97 ? -4.137 17.516 1.179 1 95.25 97 TYR B O 1
ATOM 2258 N N . ASN B 1 98 ? -2.539 18.609 0.069 1 96 98 ASN B N 1
ATOM 2259 C CA . ASN B 1 98 ? -3.135 18.172 -1.188 1 96 98 ASN B CA 1
ATOM 2260 C C . ASN B 1 98 ? -2.246 17.172 -1.909 1 96 98 ASN B C 1
ATOM 2262 O O . ASN B 1 98 ? -2.516 16.797 -3.055 1 96 98 ASN B O 1
ATOM 2266 N N . LEU B 1 99 ? -1.207 16.75 -1.284 1 96.12 99 LEU B N 1
ATOM 2267 C CA . LEU B 1 99 ? -0.335 15.703 -1.797 1 96.12 99 LEU B CA 1
ATOM 2268 C C . LEU B 1 99 ? 0.317 14.93 -0.654 1 96.12 99 LEU B C 1
ATOM 2270 O O . LEU B 1 99 ? 0.927 15.523 0.235 1 96.12 99 LEU B O 1
ATOM 2274 N N . PHE B 1 100 ? 0.182 13.625 -0.674 1 96.56 100 PHE B N 1
ATOM 2275 C CA . PHE B 1 100 ? 0.888 12.734 0.237 1 96.56 100 PHE B CA 1
ATOM 2276 C C . PHE B 1 100 ? 1.824 11.805 -0.529 1 96.56 100 PHE B C 1
ATOM 2278 O O . PHE B 1 100 ? 1.534 11.422 -1.665 1 96.56 100 PHE B O 1
ATOM 2285 N N . ALA B 1 101 ? 2.898 11.5 0.084 1 95.44 101 ALA B N 1
ATOM 2286 C CA . ALA B 1 101 ? 3.785 10.461 -0.427 1 95.44 101 ALA B CA 1
ATOM 2287 C C . ALA B 1 101 ? 4.117 9.445 0.66 1 95.44 101 ALA B C 1
ATOM 2289 O O . ALA B 1 101 ? 4.355 9.812 1.812 1 95.44 101 ALA B O 1
ATOM 2290 N N . LEU B 1 102 ? 3.992 8.211 0.332 1 95.81 102 LEU B N 1
ATOM 2291 C CA . LEU B 1 102 ? 4.59 7.145 1.131 1 95.81 102 LEU B CA 1
ATOM 2292 C C . LEU B 1 102 ? 5.98 6.797 0.618 1 95.81 102 LEU B C 1
ATOM 2294 O O . LEU B 1 102 ? 6.148 6.457 -0.555 1 95.81 102 LEU B O 1
ATOM 2298 N N . ILE B 1 103 ? 7.012 6.906 1.51 1 95.06 103 ILE B N 1
ATOM 2299 C CA . ILE B 1 103 ? 8.391 6.715 1.062 1 95.06 103 ILE B CA 1
ATOM 2300 C C . ILE B 1 103 ? 9.086 5.703 1.966 1 95.06 103 ILE B C 1
ATOM 2302 O O . ILE B 1 103 ? 8.57 5.352 3.031 1 95.06 103 ILE B O 1
ATOM 2306 N N . TYR B 1 104 ? 10.281 5.207 1.518 1 95.62 104 TYR B N 1
ATOM 2307 C CA . TYR B 1 104 ? 11.086 4.297 2.332 1 95.62 104 TYR B CA 1
ATOM 2308 C C . TYR B 1 104 ? 12.562 4.656 2.252 1 95.62 104 TYR B C 1
ATOM 2310 O O . TYR B 1 104 ? 12.992 5.336 1.316 1 95.62 104 TYR B O 1
ATOM 2318 N N . ALA B 1 105 ? 13.227 4.293 3.234 1 93.75 105 ALA B N 1
ATOM 2319 C CA . ALA B 1 105 ? 14.688 4.371 3.338 1 93.75 105 ALA B CA 1
ATOM 2320 C C . ALA B 1 105 ? 15.242 3.213 4.168 1 93.75 105 ALA B C 1
ATOM 2322 O O . ALA B 1 105 ? 14.508 2.594 4.941 1 93.75 105 ALA B O 1
ATOM 2323 N N . GLU B 1 106 ? 16.484 2.973 3.982 1 91.88 106 GLU B N 1
ATOM 2324 C CA . GLU B 1 106 ? 17.094 1.855 4.691 1 91.88 106 GLU B CA 1
ATOM 2325 C C . GLU B 1 106 ? 17.516 2.258 6.105 1 91.88 106 GLU B C 1
ATOM 2327 O O . GLU B 1 106 ? 17.719 1.4 6.965 1 91.88 106 GLU B O 1
ATOM 2332 N N . ASP B 1 107 ? 17.719 3.531 6.336 1 89.62 107 ASP B N 1
ATOM 2333 C CA . ASP B 1 107 ? 18.078 4.031 7.66 1 89.62 107 ASP B CA 1
ATOM 2334 C C . ASP B 1 107 ? 17.688 5.496 7.82 1 89.62 107 ASP B C 1
ATOM 2336 O O . ASP B 1 107 ? 17.203 6.117 6.875 1 89.62 107 ASP B O 1
ATOM 2340 N N . TYR B 1 108 ? 17.891 5.949 9.023 1 88.88 108 TYR B N 1
ATOM 2341 C CA . TYR B 1 108 ? 17.438 7.301 9.336 1 88.88 108 TYR B CA 1
ATOM 2342 C C . TYR B 1 108 ? 18.25 8.336 8.562 1 88.88 108 TYR B C 1
ATOM 2344 O O . TYR B 1 108 ? 17.734 9.375 8.156 1 88.88 108 TYR B O 1
ATOM 2352 N N . HIS B 1 109 ? 19.5 8.07 8.336 1 90.56 109 HIS B N 1
ATOM 2353 C CA . HIS B 1 109 ? 20.344 8.992 7.586 1 90.56 109 HIS B CA 1
ATOM 2354 C C . HIS B 1 109 ? 19.875 9.133 6.145 1 90.56 109 HIS B C 1
ATOM 2356 O O . HIS B 1 109 ? 19.781 10.25 5.621 1 90.56 109 HIS B O 1
ATOM 2362 N N . SER B 1 110 ? 19.578 8.016 5.547 1 90.56 110 SER B N 1
ATOM 2363 C CA . SER B 1 110 ? 19.062 8.039 4.18 1 90.56 110 SER B CA 1
ATOM 2364 C C . SER B 1 110 ? 17.703 8.727 4.113 1 90.56 110 SER B C 1
ATOM 2366 O O . SER B 1 110 ? 17.422 9.461 3.166 1 90.56 110 SER B O 1
ATOM 2368 N N . LEU B 1 111 ? 16.906 8.469 5.113 1 91.25 111 LEU B N 1
ATOM 2369 C CA . LEU B 1 111 ? 15.609 9.133 5.168 1 91.25 111 LEU B CA 1
ATOM 2370 C C . LEU B 1 111 ? 15.781 10.648 5.227 1 91.25 111 LEU B C 1
ATOM 2372 O O . LEU B 1 111 ? 15.094 11.383 4.508 1 91.25 111 LEU B O 1
ATOM 2376 N N . GLU B 1 112 ? 16.641 11.039 6.043 1 87.56 112 GLU B N 1
ATOM 2377 C CA . GLU B 1 112 ? 16.938 12.469 6.152 1 87.56 112 GLU B CA 1
ATOM 2378 C C . GLU B 1 112 ? 17.406 13.039 4.816 1 87.56 112 GLU B C 1
ATOM 2380 O O . GLU B 1 112 ? 17 14.133 4.422 1 87.56 112 GLU B O 1
ATOM 2385 N N . SER B 1 113 ? 18.188 12.32 4.145 1 86.5 113 SER B N 1
ATOM 2386 C CA . SER B 1 113 ? 18.75 12.773 2.869 1 86.5 113 SER B CA 1
ATOM 2387 C C . SER B 1 113 ? 17.656 12.93 1.818 1 86.5 113 SER B C 1
ATOM 2389 O O . SER B 1 113 ? 17.625 13.93 1.092 1 86.5 113 SER B O 1
ATOM 2391 N N . ILE B 1 114 ? 16.75 12.031 1.764 1 85.38 114 ILE B N 1
ATOM 2392 C CA . ILE B 1 114 ? 15.695 12.039 0.764 1 85.38 114 ILE B CA 1
ATOM 2393 C C . ILE B 1 114 ? 14.719 13.18 1.06 1 85.38 114 ILE B C 1
ATOM 2395 O O . ILE B 1 114 ? 13.984 13.617 0.173 1 85.38 114 ILE B O 1
ATOM 2399 N N . THR B 1 115 ? 14.781 13.625 2.234 1 83.81 115 THR B N 1
ATOM 2400 C CA . THR B 1 115 ? 13.812 14.633 2.623 1 83.81 115 THR B CA 1
ATOM 2401 C C . THR B 1 115 ? 14.445 16.016 2.631 1 83.81 115 THR B C 1
ATOM 2403 O O . THR B 1 115 ? 13.742 17.031 2.58 1 83.81 115 THR B O 1
ATOM 2406 N N . LEU B 1 116 ? 15.766 16.109 2.635 1 79.69 116 LEU B N 1
ATOM 2407 C CA . LEU B 1 116 ? 16.391 17.406 2.842 1 79.69 116 LEU B CA 1
ATOM 2408 C C . LEU B 1 116 ? 17.266 17.797 1.648 1 79.69 116 LEU B C 1
ATOM 2410 O O . LEU B 1 116 ? 17.469 18.984 1.378 1 79.69 116 LEU B O 1
ATOM 2414 N N . GLU B 1 117 ? 17.75 16.891 0.966 1 83.38 117 GLU B N 1
ATOM 2415 C CA . GLU B 1 117 ? 18.766 17.156 -0.043 1 83.38 117 GLU B CA 1
ATOM 2416 C C . GLU B 1 117 ? 18.141 17.453 -1.4 1 83.38 117 GLU B C 1
ATOM 2418 O O . GLU B 1 117 ? 16.938 17.688 -1.491 1 83.38 117 GLU B O 1
ATOM 2423 N N . LYS B 1 118 ? 19.016 17.547 -2.379 1 78.5 118 LYS B N 1
ATOM 2424 C CA . LYS B 1 118 ? 18.594 17.906 -3.729 1 78.5 118 LYS B CA 1
ATOM 2425 C C . LYS B 1 118 ? 17.594 16.906 -4.285 1 78.5 118 LYS B C 1
ATOM 2427 O O . LYS B 1 118 ? 16.781 17.25 -5.145 1 78.5 118 LYS B O 1
ATOM 2432 N N . CYS B 1 119 ? 17.656 15.781 -3.801 1 79.62 119 CYS B N 1
ATOM 2433 C CA . CYS B 1 119 ? 16.781 14.734 -4.293 1 79.62 119 CYS B CA 1
ATOM 2434 C C . CYS B 1 119 ? 15.484 14.688 -3.486 1 79.62 119 CYS B C 1
ATOM 2436 O O . CYS B 1 119 ? 14.633 13.828 -3.725 1 79.62 119 CYS B O 1
ATOM 2438 N N . SER B 1 120 ? 15.305 15.742 -2.746 1 84.81 120 SER B N 1
ATOM 2439 C CA . SER B 1 120 ? 14.188 15.711 -1.805 1 84.81 120 SER B CA 1
ATOM 2440 C C . SER B 1 120 ? 12.93 16.312 -2.422 1 84.81 120 SER B C 1
ATOM 2442 O O . SER B 1 120 ? 13.008 17.172 -3.295 1 84.81 120 SER B O 1
ATOM 2444 N N . LEU B 1 121 ? 11.781 15.82 -1.918 1 84.5 121 LEU B N 1
ATOM 2445 C CA . LEU B 1 121 ? 10.492 16.391 -2.273 1 84.5 121 LEU B CA 1
ATOM 2446 C C . LEU B 1 121 ? 10.367 17.828 -1.756 1 84.5 121 LEU B C 1
ATOM 2448 O O . LEU B 1 121 ? 9.805 18.688 -2.434 1 84.5 121 LEU B O 1
ATOM 2452 N N . ARG B 1 122 ? 10.984 18.062 -0.667 1 82.62 122 ARG B N 1
ATOM 2453 C CA . ARG B 1 122 ? 10.875 19.344 -0.001 1 82.62 122 ARG B CA 1
ATOM 2454 C C . ARG B 1 122 ? 11.508 20.453 -0.839 1 82.62 122 ARG B C 1
ATOM 2456 O O . ARG B 1 122 ? 11.07 21.609 -0.795 1 82.62 122 ARG B O 1
ATOM 2463 N N . SER B 1 123 ? 12.523 20.094 -1.569 1 83.81 123 SER B N 1
ATOM 2464 C CA . SER B 1 123 ? 13.312 21.062 -2.307 1 83.81 123 SER B CA 1
ATOM 2465 C C . SER B 1 123 ? 12.633 21.453 -3.621 1 83.81 123 SER B C 1
ATOM 2467 O O . SER B 1 123 ? 13.117 22.328 -4.344 1 83.81 123 SER B O 1
ATOM 2469 N N . GLN B 1 124 ? 11.5 20.844 -3.889 1 88.62 124 GLN B N 1
ATOM 2470 C CA . GLN B 1 124 ? 10.852 21.094 -5.172 1 88.62 124 GLN B CA 1
ATOM 2471 C C . GLN B 1 124 ? 10.078 22.406 -5.156 1 88.62 124 GLN B C 1
ATOM 2473 O O . GLN B 1 124 ? 9.477 22.766 -4.148 1 88.62 124 GLN B O 1
ATOM 2478 N N . PRO B 1 125 ? 10.141 23.094 -6.238 1 88.06 125 PRO B N 1
ATOM 2479 C CA . PRO B 1 125 ? 9.391 24.359 -6.316 1 88.06 125 PRO B CA 1
ATOM 2480 C C . PRO B 1 125 ? 7.887 24.156 -6.137 1 88.06 125 PRO B C 1
ATOM 2482 O O . PRO B 1 125 ? 7.332 23.156 -6.59 1 88.06 125 PRO B O 1
ATOM 2485 N N . GLY B 1 126 ? 7.258 25.078 -5.434 1 91.75 126 GLY B N 1
ATOM 2486 C CA . GLY B 1 126 ? 5.809 25.078 -5.336 1 91.75 126 GLY B CA 1
ATOM 2487 C C . GLY B 1 126 ? 5.289 24.422 -4.07 1 91.75 126 GLY B C 1
ATOM 2488 O O . GLY B 1 126 ? 4.082 24.406 -3.818 1 91.75 126 GLY B O 1
ATOM 2489 N N . ILE B 1 127 ? 6.141 23.969 -3.297 1 92.69 127 ILE B N 1
ATOM 2490 C CA . ILE B 1 127 ? 5.738 23.375 -2.031 1 92.69 127 ILE B CA 1
ATOM 2491 C C . ILE B 1 127 ? 5.578 24.453 -0.971 1 92.69 127 ILE B C 1
ATOM 2493 O O . ILE B 1 127 ? 6.535 25.156 -0.651 1 92.69 127 ILE B O 1
ATOM 2497 N N . ARG B 1 128 ? 4.422 24.578 -0.383 1 93.19 128 ARG B N 1
ATOM 2498 C CA . ARG B 1 128 ? 4.129 25.578 0.632 1 93.19 128 ARG B CA 1
ATOM 2499 C C . ARG B 1 128 ? 4.359 25.031 2.035 1 93.19 128 ARG B C 1
ATOM 2501 O O . ARG B 1 128 ? 4.773 25.766 2.936 1 93.19 128 ARG B O 1
ATOM 2508 N N . ARG B 1 129 ? 3.971 23.906 2.188 1 93.38 129 ARG B N 1
ATOM 2509 C CA . ARG B 1 129 ? 4.105 23.219 3.467 1 93.38 129 ARG B CA 1
ATOM 2510 C C . ARG B 1 129 ? 4.578 21.781 3.27 1 93.38 129 ARG B C 1
ATOM 2512 O O . ARG B 1 129 ? 4.223 21.141 2.281 1 93.38 129 ARG B O 1
ATOM 2519 N N . TYR B 1 130 ? 5.434 21.359 4.176 1 91.69 130 TYR B N 1
ATOM 2520 C CA . TYR B 1 130 ? 6.047 20.047 4.109 1 91.69 130 TYR B CA 1
ATOM 2521 C C . TYR B 1 130 ? 6.215 19.453 5.5 1 91.69 130 TYR B C 1
ATOM 2523 O O . TYR B 1 130 ? 6.855 20.047 6.367 1 91.69 130 TYR B O 1
ATOM 2531 N N . ASP B 1 131 ? 5.594 18.328 5.762 1 92.44 131 ASP B N 1
ATOM 2532 C CA . ASP B 1 131 ? 5.746 17.594 7.016 1 92.44 131 ASP B CA 1
ATOM 2533 C C . ASP B 1 131 ? 6.094 16.125 6.758 1 92.44 131 ASP B C 1
ATOM 2535 O O . ASP B 1 131 ? 5.559 15.508 5.836 1 92.44 131 ASP B O 1
ATOM 2539 N N . ILE B 1 132 ? 6.977 15.648 7.59 1 91.12 132 ILE B N 1
ATOM 2540 C CA . ILE B 1 132 ? 7.359 14.242 7.492 1 91.12 132 ILE B CA 1
ATOM 2541 C C . ILE B 1 132 ? 6.934 13.5 8.758 1 91.12 132 ILE B C 1
ATOM 2543 O O . ILE B 1 132 ? 7.188 13.969 9.875 1 91.12 132 ILE B O 1
ATOM 2547 N N . PHE B 1 133 ? 6.336 12.398 8.586 1 94.38 133 PHE B N 1
ATOM 2548 C CA . PHE B 1 133 ? 5.898 11.539 9.68 1 94.38 133 PHE B CA 1
ATOM 2549 C C . PHE B 1 133 ? 6.539 10.164 9.578 1 94.38 133 PHE B C 1
ATOM 2551 O O . PHE B 1 133 ? 6 9.273 8.922 1 94.38 133 PHE B O 1
ATOM 2558 N N . PRO B 1 134 ? 7.645 10.016 10.227 1 92.25 134 PRO B N 1
ATOM 2559 C CA . PRO B 1 134 ? 8.25 8.68 10.227 1 92.25 134 PRO B CA 1
ATOM 2560 C C . PRO B 1 134 ? 7.324 7.621 10.82 1 92.25 134 PRO B C 1
ATOM 2562 O O . PRO B 1 134 ? 6.652 7.871 11.828 1 92.25 134 PRO B O 1
ATOM 2565 N N . ILE B 1 135 ? 7.273 6.52 10.18 1 93.62 135 ILE B N 1
ATOM 2566 C CA . ILE B 1 135 ? 6.395 5.441 10.617 1 93.62 135 ILE B CA 1
ATOM 2567 C C . ILE B 1 135 ? 7.148 4.508 11.555 1 93.62 135 ILE B C 1
ATOM 2569 O O . ILE B 1 135 ? 8.195 3.961 11.195 1 93.62 135 ILE B O 1
ATOM 2573 N N . GLN B 1 136 ? 6.594 4.316 12.664 1 91.06 136 GLN B N 1
ATOM 2574 C CA . GLN B 1 136 ? 7.203 3.449 13.664 1 91.06 136 GLN B CA 1
ATOM 2575 C C . GLN B 1 136 ? 6.676 2.021 13.555 1 91.06 136 GLN B C 1
ATOM 2577 O O . GLN B 1 136 ? 7.426 1.062 13.758 1 91.06 136 GLN B O 1
ATOM 2582 N N . GLU B 1 137 ? 5.449 1.947 13.297 1 91.75 137 GLU B N 1
ATOM 2583 C CA . GLU B 1 137 ? 4.805 0.641 13.203 1 91.75 137 GLU B CA 1
ATOM 2584 C C . GLU B 1 137 ? 3.715 0.641 12.133 1 91.75 137 GLU B C 1
ATOM 2586 O O . GLU B 1 137 ? 3.031 1.647 11.938 1 91.75 137 GLU B O 1
ATOM 2591 N N . ILE B 1 138 ? 3.604 -0.41 11.461 1 90.5 138 ILE B N 1
ATOM 2592 C CA . ILE B 1 138 ? 2.529 -0.638 10.5 1 90.5 138 ILE B CA 1
ATOM 2593 C C . ILE B 1 138 ? 1.65 -1.793 10.977 1 90.5 138 ILE B C 1
ATOM 2595 O O . ILE B 1 138 ? 2.156 -2.857 11.344 1 90.5 138 ILE B O 1
ATOM 2599 N N . PHE B 1 139 ? 0.381 -1.533 10.938 1 85.5 139 PHE B N 1
ATOM 2600 C CA . PHE B 1 139 ? -0.542 -2.588 11.336 1 85.5 139 PHE B CA 1
ATOM 2601 C C . PHE B 1 139 ? -1.357 -3.078 10.148 1 85.5 139 PHE B C 1
ATOM 2603 O O . PHE B 1 139 ? -1.54 -2.348 9.172 1 85.5 139 PHE B O 1
ATOM 2610 N N . TYR B 1 140 ? -1.915 -4.32 10.156 1 82.56 140 TYR B N 1
ATOM 2611 C CA . TYR B 1 140 ? -2.5 -5.105 9.078 1 82.56 140 TYR B CA 1
ATOM 2612 C C . TYR B 1 140 ? -1.422 -5.625 8.141 1 82.56 140 TYR B C 1
ATOM 2614 O O . TYR B 1 140 ? -1.604 -5.633 6.918 1 82.56 140 TYR B O 1
ATOM 2622 N N . ASP B 1 141 ? -0.217 -5.629 8.539 1 84.31 141 ASP B N 1
ATOM 2623 C CA . ASP B 1 141 ? 1.062 -6.23 8.18 1 84.31 141 ASP B CA 1
ATOM 2624 C C . ASP B 1 141 ? 2.014 -5.184 7.598 1 84.31 141 ASP B C 1
ATOM 2626 O O . ASP B 1 141 ? 1.6 -4.066 7.277 1 84.31 141 ASP B O 1
ATOM 2630 N N . SER B 1 142 ? 3.174 -5.578 7.559 1 90.94 142 SER B N 1
ATOM 2631 C CA . SER B 1 142 ? 4.234 -4.637 7.215 1 90.94 142 SER B CA 1
ATOM 2632 C C . SER B 1 142 ? 4.676 -4.805 5.766 1 90.94 142 SER B C 1
ATOM 2634 O O . SER B 1 142 ? 5.785 -4.414 5.402 1 90.94 142 SER B O 1
ATOM 2636 N N . TYR B 1 143 ? 3.824 -5.426 4.965 1 94.56 143 TYR B N 1
ATOM 2637 C CA . TYR B 1 143 ? 4.18 -5.633 3.564 1 94.56 143 TYR B CA 1
ATOM 2638 C C . TYR B 1 143 ? 3.754 -4.445 2.711 1 94.56 143 TYR B C 1
ATOM 2640 O O . TYR B 1 143 ? 2.586 -4.047 2.73 1 94.56 143 TYR B O 1
ATOM 2648 N N . LEU B 1 144 ? 4.68 -3.896 1.983 1 94.75 144 LEU B N 1
ATOM 2649 C CA . LEU B 1 144 ? 4.406 -2.734 1.146 1 94.75 144 LEU B CA 1
ATOM 2650 C C . LEU B 1 144 ? 4.875 -2.973 -0.286 1 94.75 144 LEU 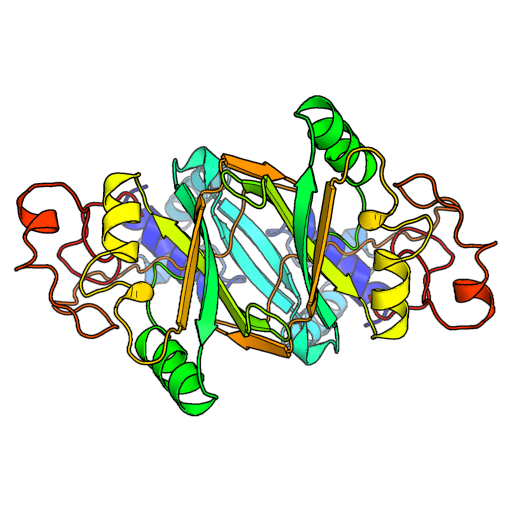B C 1
ATOM 2652 O O . LEU B 1 144 ? 5.773 -3.785 -0.522 1 94.75 144 LEU B O 1
ATOM 2656 N N . ASP B 1 145 ? 4.242 -2.307 -1.146 1 94 145 ASP B N 1
ATOM 2657 C CA . ASP B 1 145 ? 4.512 -2.439 -2.574 1 94 145 ASP B CA 1
ATOM 2658 C C . ASP B 1 145 ? 5.73 -1.613 -2.98 1 94 145 ASP B C 1
ATOM 2660 O O . ASP B 1 145 ? 5.602 -0.63 -3.713 1 94 145 ASP B O 1
ATOM 2664 N N . ILE B 1 146 ? 6.91 -2.047 -2.611 1 93.69 146 ILE B N 1
ATOM 2665 C CA . ILE B 1 146 ? 8.164 -1.367 -2.906 1 93.69 146 ILE B CA 1
ATOM 2666 C C . ILE B 1 146 ? 8.758 -1.917 -4.203 1 93.69 146 ILE B C 1
ATOM 2668 O O . ILE B 1 146 ? 8.922 -3.131 -4.352 1 93.69 146 ILE B O 1
ATOM 2672 N N . LYS B 1 147 ? 9.086 -1.01 -5.031 1 91.44 147 LYS B N 1
ATOM 2673 C CA . LYS B 1 147 ? 9.672 -1.413 -6.305 1 91.44 147 LYS B CA 1
ATOM 2674 C C . LYS B 1 147 ? 11.156 -1.732 -6.148 1 91.44 147 LYS B C 1
ATOM 2676 O O . LYS B 1 147 ? 11.93 -0.912 -5.641 1 91.44 147 LYS B O 1
ATOM 2681 N N . VAL B 1 148 ? 11.484 -2.924 -6.582 1 91.94 148 VAL B N 1
ATOM 2682 C CA . VAL B 1 148 ? 12.883 -3.342 -6.52 1 91.94 148 VAL B CA 1
ATOM 2683 C C . VAL B 1 148 ? 13.531 -3.176 -7.891 1 91.94 148 VAL B C 1
ATOM 2685 O O . VAL B 1 148 ? 13.055 -3.732 -8.883 1 91.94 148 VAL B O 1
ATOM 2688 N N . VAL B 1 149 ? 14.531 -2.369 -7.93 1 87.88 149 VAL B N 1
ATOM 2689 C CA . VAL B 1 149 ? 15.289 -2.18 -9.164 1 87.88 149 VAL B CA 1
ATOM 2690 C C . VAL B 1 149 ? 16.406 -3.211 -9.242 1 87.88 149 VAL B C 1
ATOM 2692 O O . VAL B 1 149 ? 17.359 -3.178 -8.445 1 87.88 149 VAL B O 1
ATOM 2695 N N . ALA B 1 150 ? 16.281 -4.023 -10.203 1 83.25 150 ALA B N 1
ATOM 2696 C CA . ALA B 1 150 ? 17.266 -5.105 -10.312 1 83.25 150 ALA B CA 1
ATOM 2697 C C . ALA B 1 150 ? 18.594 -4.594 -10.883 1 83.25 150 ALA B C 1
ATOM 2699 O O . ALA B 1 150 ? 19.656 -4.887 -10.344 1 83.25 150 ALA B O 1
ATOM 2700 N N . GLU B 1 151 ? 18.375 -3.826 -11.961 1 81.75 151 GLU B N 1
ATOM 2701 C CA . GLU B 1 151 ? 19.562 -3.301 -12.617 1 81.75 151 GLU B CA 1
ATOM 2702 C C . GLU B 1 151 ? 19.906 -1.898 -12.109 1 81.75 151 GLU B C 1
ATOM 2704 O O . GLU B 1 151 ? 19.141 -0.958 -12.328 1 81.75 151 GLU B O 1
ATOM 2709 N N . LYS B 1 152 ? 21.016 -1.807 -11.391 1 86.62 152 LYS B N 1
ATOM 2710 C CA . LYS B 1 152 ? 21.438 -0.536 -10.805 1 86.62 152 LYS B CA 1
ATOM 2711 C C . LYS B 1 152 ? 22.641 0.047 -11.547 1 86.62 152 LYS B C 1
ATOM 2713 O O . LYS B 1 152 ? 23.656 0.376 -10.93 1 86.62 152 LYS B O 1
ATOM 2718 N N . GLU B 1 153 ? 22.391 0.229 -12.828 1 86.88 153 GLU B N 1
ATOM 2719 C CA . GLU B 1 153 ? 23.547 0.609 -13.648 1 86.88 153 GLU B CA 1
ATOM 2720 C C . GLU B 1 153 ? 23.516 2.1 -13.969 1 86.88 153 GLU B C 1
ATOM 2722 O O . GLU B 1 153 ? 24.531 2.656 -14.43 1 86.88 153 GLU B O 1
ATOM 2727 N N . ARG B 1 154 ? 22.5 2.734 -13.602 1 90.81 154 ARG B N 1
ATOM 2728 C CA . ARG B 1 154 ? 22.375 4.152 -13.93 1 90.81 154 ARG B CA 1
ATOM 2729 C C . ARG B 1 154 ? 23.359 4.988 -13.125 1 90.81 154 ARG B C 1
ATOM 2731 O O . ARG B 1 154 ? 23.672 4.668 -11.977 1 90.81 154 ARG B O 1
ATOM 2738 N N . GLU B 1 155 ? 23.828 6.074 -13.766 1 92.56 155 GLU B N 1
ATOM 2739 C CA . GLU B 1 155 ? 24.656 7.039 -13.047 1 92.56 155 GLU B CA 1
ATOM 2740 C C . GLU B 1 155 ? 23.797 8.078 -12.336 1 92.56 155 GLU B C 1
ATOM 2742 O O . GLU B 1 155 ? 23.984 8.352 -11.148 1 92.56 155 GLU B O 1
ATOM 2747 N N . ASP B 1 156 ? 22.812 8.586 -13.102 1 93.38 156 ASP B N 1
ATOM 2748 C CA . ASP B 1 156 ? 21.906 9.578 -12.539 1 93.38 156 ASP B CA 1
ATOM 2749 C C . ASP B 1 156 ? 20.625 8.922 -12.023 1 93.38 156 ASP B C 1
ATOM 2751 O O . ASP B 1 156 ? 20.078 8.016 -12.664 1 93.38 156 ASP B O 1
ATOM 2755 N N . ALA B 1 157 ? 20.25 9.445 -10.945 1 92.56 157 ALA B N 1
ATOM 2756 C CA . ALA B 1 157 ? 18.953 8.992 -10.43 1 92.56 157 ALA B CA 1
ATOM 2757 C C . ALA B 1 157 ? 17.828 9.391 -11.367 1 92.56 157 ALA B C 1
ATOM 2759 O O . ALA B 1 157 ? 17.969 10.305 -12.18 1 92.56 157 ALA B O 1
ATOM 2760 N N . PRO B 1 158 ? 16.734 8.734 -11.32 1 90.94 158 PRO B N 1
ATOM 2761 C CA . PRO B 1 158 ? 15.602 9.07 -12.195 1 90.94 158 PRO B CA 1
ATOM 2762 C C . PRO B 1 158 ? 15.125 10.508 -12.008 1 90.94 158 PRO B C 1
ATOM 2764 O O . PRO B 1 158 ? 14.562 11.102 -12.93 1 90.94 158 PRO B O 1
ATOM 2767 N N . CYS B 1 159 ? 15.336 11.094 -10.914 1 89.69 159 CYS B N 1
ATOM 2768 C CA . CYS B 1 159 ? 14.891 12.453 -10.641 1 89.69 159 CYS B CA 1
ATOM 2769 C C . CYS B 1 159 ? 15.875 13.469 -11.203 1 89.69 159 CYS B C 1
ATOM 2771 O O . CYS B 1 159 ? 15.688 14.68 -11.047 1 89.69 159 CYS B O 1
ATOM 2773 N N . GLY B 1 160 ? 16.984 13.016 -11.672 1 89.69 160 GLY B N 1
ATOM 2774 C CA . GLY B 1 160 ? 17.953 13.883 -12.305 1 89.69 160 GLY B CA 1
ATOM 2775 C C . GLY B 1 160 ? 19.156 14.188 -11.414 1 89.69 160 GLY B C 1
ATOM 2776 O O . GLY B 1 160 ? 20.109 14.844 -11.844 1 89.69 160 GLY B O 1
ATOM 2777 N N . VAL B 1 161 ? 19.125 13.695 -10.258 1 90.12 161 VAL B N 1
ATOM 2778 C CA . VAL B 1 161 ? 20.203 14 -9.312 1 90.12 161 VAL B CA 1
ATOM 2779 C C . VAL B 1 161 ? 21.344 13.008 -9.484 1 90.12 161 VAL B C 1
ATOM 2781 O O . VAL B 1 161 ? 21.109 11.812 -9.688 1 90.12 161 VAL B O 1
ATOM 2784 N N . PHE B 1 162 ? 22.547 13.516 -9.445 1 93.19 162 PHE B N 1
ATOM 2785 C CA . PHE B 1 162 ? 23.75 12.695 -9.43 1 93.19 162 PHE B CA 1
ATOM 2786 C C . PHE B 1 162 ? 24.234 12.445 -8 1 93.19 162 PHE B C 1
ATOM 2788 O O . PHE B 1 162 ? 24.75 13.352 -7.348 1 93.19 162 PHE B O 1
ATOM 2795 N N . CYS B 1 163 ? 24.125 11.242 -7.551 1 91.19 163 CYS B N 1
ATOM 2796 C CA . CYS B 1 163 ? 24.422 10.898 -6.164 1 91.19 163 CYS B CA 1
ATOM 2797 C C . CYS B 1 163 ? 25.922 10.906 -5.914 1 91.19 163 CYS B C 1
ATOM 2799 O O . CYS B 1 163 ? 26.359 11.141 -4.789 1 91.19 163 CYS B O 1
ATOM 2801 N N . GLY B 1 164 ? 26.656 10.664 -6.91 1 90.25 164 GLY B N 1
ATOM 2802 C CA . GLY B 1 164 ? 28.094 10.469 -6.777 1 90.25 164 GLY B CA 1
ATOM 2803 C C . GLY B 1 164 ? 28.812 11.688 -6.242 1 90.25 164 GLY B C 1
ATOM 2804 O O . GLY B 1 164 ? 29.938 11.578 -5.734 1 90.25 164 GLY B O 1
ATOM 2805 N N . ASP B 1 165 ? 28.188 12.836 -6.352 1 90.81 165 ASP B N 1
ATOM 2806 C CA . ASP B 1 165 ? 28.844 14.047 -5.867 1 90.81 165 ASP B CA 1
ATOM 2807 C C . ASP B 1 165 ? 28.125 14.617 -4.66 1 90.81 165 ASP B C 1
ATOM 2809 O O . ASP B 1 165 ? 28.297 15.789 -4.32 1 90.81 165 ASP B O 1
ATOM 2813 N N . CYS B 1 166 ? 27.391 13.828 -4.082 1 89.75 166 CYS B N 1
ATOM 2814 C CA . CYS B 1 166 ? 26.609 14.281 -2.924 1 89.75 166 CYS B CA 1
ATOM 2815 C C . CYS B 1 166 ? 27.422 14.133 -1.642 1 89.75 166 CYS B C 1
ATOM 2817 O O . CYS B 1 166 ? 27.984 13.07 -1.371 1 89.75 166 CYS B O 1
ATOM 2819 N N . TYR B 1 167 ? 27.469 15.219 -0.912 1 90 167 TYR B N 1
ATOM 2820 C CA . TYR B 1 167 ? 28.234 15.242 0.328 1 90 167 TYR B CA 1
ATOM 2821 C C . TYR B 1 167 ? 27.75 14.148 1.282 1 90 167 TYR B C 1
ATOM 2823 O O . TYR B 1 167 ? 28.562 13.469 1.907 1 90 167 TYR B O 1
ATOM 2831 N N . ARG B 1 168 ? 26.531 13.969 1.362 1 90.81 168 ARG B N 1
ATOM 2832 C CA . ARG B 1 168 ? 25.984 12.992 2.297 1 90.81 168 ARG B CA 1
ATOM 2833 C C . ARG B 1 168 ? 26.328 11.57 1.851 1 90.81 168 ARG B C 1
ATOM 2835 O O . ARG B 1 168 ? 26.578 10.695 2.682 1 90.81 168 ARG B O 1
ATOM 2842 N N . TYR B 1 169 ? 26.281 11.375 0.587 1 92.06 169 TYR B N 1
ATOM 2843 C CA . TYR B 1 169 ? 26.688 10.07 0.065 1 92.06 169 TYR B CA 1
ATOM 2844 C C . TYR B 1 169 ? 28.156 9.789 0.363 1 92.06 169 TYR B C 1
ATOM 2846 O O . TYR B 1 169 ? 28.5 8.719 0.861 1 92.06 169 TYR B O 1
ATOM 2854 N N . GLU B 1 170 ? 28.969 10.758 0.156 1 92.69 170 GLU B N 1
ATOM 2855 C CA . GLU B 1 170 ? 30.406 10.617 0.356 1 92.69 170 GLU B CA 1
ATOM 2856 C C . GLU B 1 170 ? 30.734 10.391 1.828 1 92.69 170 GLU B C 1
ATOM 2858 O O . GLU B 1 170 ? 31.688 9.664 2.154 1 92.69 170 GLU B O 1
ATOM 2863 N N . SER B 1 171 ? 29.969 10.969 2.656 1 93.19 171 SER B N 1
ATOM 2864 C CA . SER B 1 171 ? 30.234 10.898 4.09 1 93.19 171 SER B CA 1
ATOM 2865 C C . SER B 1 171 ? 29.531 9.703 4.723 1 93.19 171 SER B C 1
ATOM 2867 O O . SER B 1 171 ? 29.406 9.617 5.949 1 93.19 171 SER B O 1
ATOM 2869 N N . ASN B 1 172 ? 28.938 8.844 3.922 1 90.19 172 ASN B N 1
ATOM 2870 C CA . ASN B 1 172 ? 28.266 7.625 4.355 1 90.19 172 ASN B CA 1
ATOM 2871 C C . ASN B 1 172 ? 27.031 7.93 5.191 1 90.19 172 ASN B C 1
ATOM 2873 O O . ASN B 1 172 ? 26.703 7.199 6.129 1 90.19 172 ASN B O 1
ATOM 2877 N N . ARG B 1 173 ? 26.516 9.086 4.867 1 90.56 173 ARG B N 1
ATOM 2878 C CA . ARG B 1 173 ? 25.266 9.469 5.531 1 90.56 173 ARG B CA 1
ATOM 2879 C C . ARG B 1 173 ? 24.062 9.242 4.621 1 90.56 173 ARG B C 1
ATOM 2881 O O . ARG B 1 173 ? 22.969 9.719 4.914 1 90.56 173 ARG B O 1
ATOM 2888 N N . CYS B 1 174 ? 24.219 8.727 3.559 1 92 174 CYS B N 1
ATOM 2889 C CA . CYS B 1 174 ? 23.219 8.32 2.588 1 92 174 CYS B CA 1
ATOM 2890 C C . CYS B 1 174 ? 23.672 7.086 1.814 1 92 174 CYS B C 1
ATOM 2892 O O . CYS B 1 174 ? 24.844 6.988 1.43 1 92 174 CYS B O 1
ATOM 2894 N N . LEU B 1 175 ? 22.781 6.238 1.524 1 92.31 175 LEU B N 1
ATOM 2895 C CA . LEU B 1 175 ? 23.141 4.988 0.866 1 92.31 175 LEU B CA 1
ATOM 2896 C C . LEU B 1 175 ? 22.969 5.098 -0.645 1 92.31 175 LEU B C 1
ATOM 2898 O O . LEU B 1 175 ? 23.109 4.105 -1.364 1 92.31 175 LEU B O 1
ATOM 2902 N N . GLY B 1 176 ? 22.625 6.309 -1.089 1 90.94 176 GLY B N 1
ATOM 2903 C CA . GLY B 1 176 ? 22.469 6.523 -2.518 1 90.94 176 GLY B CA 1
ATOM 2904 C C . GLY B 1 176 ? 21.109 6.102 -3.045 1 90.94 176 GLY B C 1
ATOM 2905 O O . GLY B 1 176 ? 20.328 5.473 -2.328 1 90.94 176 GLY B O 1
ATOM 2906 N N . CYS B 1 177 ? 20.844 6.391 -4.293 1 91.94 177 CYS B N 1
ATOM 2907 C CA . CYS B 1 177 ? 19.578 6.059 -4.945 1 91.94 177 CYS B CA 1
ATOM 2908 C C . CYS B 1 177 ? 19.562 4.594 -5.367 1 91.94 177 CYS B C 1
ATOM 2910 O O . CYS B 1 177 ? 20.469 4.117 -6.035 1 91.94 177 CYS B O 1
ATOM 2912 N N . PRO B 1 178 ? 18.469 3.904 -5.074 1 91.69 178 PRO B N 1
ATOM 2913 C CA . PRO B 1 178 ? 18.359 2.479 -5.391 1 91.69 178 PRO B CA 1
ATOM 2914 C C . PRO B 1 178 ? 18.391 2.207 -6.895 1 91.69 178 PRO B C 1
ATOM 2916 O O . PRO B 1 178 ? 18.531 1.058 -7.316 1 91.69 178 PRO B O 1
ATOM 2919 N N . ALA B 1 179 ? 18.281 3.23 -7.688 1 92.12 179 ALA B N 1
ATOM 2920 C CA . ALA B 1 179 ? 18.234 3.047 -9.141 1 92.12 179 ALA B CA 1
ATOM 2921 C C . ALA B 1 179 ? 19.609 3.27 -9.758 1 92.12 179 ALA B C 1
ATOM 2923 O O . ALA B 1 179 ? 19.781 3.174 -10.977 1 92.12 179 ALA B O 1
ATOM 2924 N N . THR B 1 180 ? 20.547 3.541 -8.969 1 93.25 180 THR B N 1
ATOM 2925 C CA . THR B 1 180 ? 21.828 3.936 -9.523 1 93.25 180 THR B CA 1
ATOM 2926 C C . THR B 1 180 ? 22.938 3.002 -9.047 1 93.25 180 THR B C 1
ATOM 2928 O O . THR B 1 180 ? 22.734 2.221 -8.117 1 93.25 180 THR B O 1
ATOM 2931 N N . LYS B 1 181 ? 24.125 3.061 -9.656 1 93.88 181 LYS B N 1
ATOM 2932 C CA . LYS B 1 181 ? 25.312 2.281 -9.297 1 93.88 181 LYS B CA 1
ATOM 2933 C C . LYS B 1 181 ? 25.844 2.709 -7.934 1 93.88 181 LYS B C 1
ATOM 2935 O O . LYS B 1 181 ? 26.703 2.023 -7.355 1 93.88 181 LYS B O 1
ATOM 2940 N N . PHE B 1 182 ? 25.375 3.762 -7.43 1 92.31 182 PHE B N 1
ATOM 2941 C CA . PHE B 1 182 ? 25.875 4.309 -6.176 1 92.31 182 PHE B CA 1
ATOM 2942 C C . PHE B 1 182 ? 25.109 3.732 -4.988 1 92.31 182 PHE B C 1
ATOM 2944 O O . PHE B 1 182 ? 25.422 4.035 -3.836 1 92.31 182 PHE B O 1
ATOM 2951 N N . TYR B 1 183 ? 24.219 2.859 -5.242 1 92.69 183 TYR B N 1
ATOM 2952 C CA . TYR B 1 183 ? 23.359 2.32 -4.188 1 92.69 183 TYR B CA 1
ATOM 2953 C C . TYR B 1 183 ? 24.125 1.331 -3.316 1 92.69 183 TYR B C 1
ATOM 2955 O O . TYR B 1 183 ? 24.703 0.37 -3.824 1 92.69 183 TYR B O 1
ATOM 2963 N N . ARG B 1 184 ? 24 1.596 -1.968 1 90.19 184 ARG B N 1
ATOM 2964 C CA . ARG B 1 184 ? 24.703 0.748 -1.004 1 90.19 184 ARG B CA 1
ATOM 2965 C C . ARG B 1 184 ? 23.703 0.075 -0.057 1 90.19 184 ARG B C 1
ATOM 2967 O O . ARG B 1 184 ? 24.094 -0.469 0.977 1 90.19 184 ARG B O 1
ATOM 2974 N N . GLY B 1 185 ? 22.438 0.177 -0.4 1 85.44 185 GLY B N 1
ATOM 2975 C CA . GLY B 1 185 ? 21.422 -0.323 0.517 1 85.44 185 GLY B CA 1
ATOM 2976 C C . GLY B 1 185 ? 21.172 -1.811 0.367 1 85.44 185 GLY B C 1
ATOM 2977 O O . GLY B 1 185 ? 21.953 -2.521 -0.261 1 85.44 185 GLY B O 1
ATOM 2978 N N . ARG B 1 186 ? 20.094 -2.229 0.999 1 79.06 186 ARG B N 1
ATOM 2979 C CA . ARG B 1 186 ? 19.828 -3.652 1.171 1 79.06 186 ARG B CA 1
ATOM 2980 C C . ARG B 1 186 ? 18.766 -4.129 0.183 1 79.06 186 ARG B C 1
ATOM 2982 O O . ARG B 1 186 ? 18.312 -5.273 0.26 1 79.06 186 ARG B O 1
ATOM 2989 N N . LEU B 1 187 ? 18.375 -3.23 -0.647 1 82.75 187 LEU B N 1
ATOM 2990 C CA . LEU B 1 187 ? 17.328 -3.613 -1.589 1 82.75 187 LEU B CA 1
ATOM 2991 C C . LEU B 1 187 ? 17.875 -3.705 -3.008 1 82.75 187 LEU B C 1
ATOM 2993 O O . LEU B 1 187 ? 18.797 -2.965 -3.371 1 82.75 187 LEU B O 1
#

Nearest PDB structures (foldseek):
  7fby-assembly1_A  TM=8.987E-01  e=4.693E-12  Pyrococcus horikoshii OT3
  2dbb-assembly1_B  TM=8.891E-01  e=3.942E-11  Pyrococcus horikoshii OT3
  2p6s-assembly1_H  TM=8.774E-01  e=6.924E-11  Neisseria meningitidis MC58
  2cg4-assembly1_A  TM=8.587E-01  e=7.017E-10  Escherichia coli
  2w29-assembly1_B  TM=8.314E-01  e=3.621E-08  Mycobacterium tuberculosis H37Rv